Protein AF-A0A3R6GFG4-F1 (afdb_monomer_lite)

Structure (mmCIF, N/CA/C/O backbone):
data_AF-A0A3R6GFG4-F1
#
_entry.id   AF-A0A3R6GFG4-F1
#
loop_
_atom_site.group_PDB
_atom_site.id
_atom_site.type_symbol
_atom_site.label_atom_id
_atom_site.label_alt_id
_atom_site.label_comp_id
_atom_site.label_asym_id
_atom_site.label_entity_id
_atom_site.label_seq_id
_atom_site.pdbx_PDB_ins_code
_atom_site.Cartn_x
_atom_site.Cartn_y
_atom_site.Cartn_z
_atom_site.occupancy
_atom_site.B_iso_or_equiv
_atom_site.auth_seq_id
_atom_site.auth_comp_id
_atom_site.auth_asym_id
_atom_site.auth_atom_id
_atom_site.pdbx_PDB_model_num
ATOM 1 N N . MET A 1 1 ? 49.176 34.979 -39.012 1.00 47.59 1 MET A N 1
ATOM 2 C CA . MET A 1 1 ? 48.651 33.763 -39.677 1.00 47.59 1 MET A CA 1
ATOM 3 C C . MET A 1 1 ? 48.659 32.545 -38.758 1.00 47.59 1 MET A C 1
ATOM 5 O O . MET A 1 1 ? 47.576 32.071 -38.468 1.00 47.59 1 MET A O 1
ATOM 9 N N . ILE A 1 2 ? 49.800 32.087 -38.209 1.00 52.03 2 ILE A N 1
ATOM 10 C CA . ILE A 1 2 ? 49.860 30.879 -37.338 1.00 52.03 2 ILE A CA 1
ATOM 11 C C . ILE A 1 2 ? 48.882 30.935 -36.147 1.00 52.03 2 ILE A C 1
ATOM 13 O O . ILE A 1 2 ? 48.271 29.928 -35.806 1.00 52.03 2 ILE A O 1
ATOM 17 N N . THR A 1 3 ? 48.675 32.115 -35.562 1.00 61.09 3 THR A N 1
ATOM 18 C CA . THR A 1 3 ? 47.748 32.335 -34.444 1.00 61.09 3 THR A CA 1
ATOM 19 C C . THR A 1 3 ? 46.273 32.194 -34.820 1.00 61.09 3 THR A C 1
ATOM 21 O O . THR A 1 3 ? 45.523 31.622 -34.044 1.00 61.09 3 THR A O 1
ATOM 24 N N . SER A 1 4 ? 45.839 32.644 -36.002 1.00 65.62 4 SER A N 1
ATOM 25 C CA . SER A 1 4 ? 44.417 32.587 -36.393 1.00 65.62 4 SER A CA 1
ATOM 26 C C . SER A 1 4 ? 43.981 31.156 -36.708 1.00 65.62 4 SER A C 1
ATOM 28 O O . SER A 1 4 ? 43.013 30.650 -36.146 1.00 65.62 4 SER A O 1
ATOM 30 N N . THR A 1 5 ? 44.764 30.450 -37.529 1.00 69.38 5 THR A N 1
ATOM 31 C CA . THR A 1 5 ? 44.474 29.064 -37.915 1.00 69.38 5 THR A CA 1
ATOM 32 C C . THR A 1 5 ? 44.457 28.120 -36.708 1.00 69.38 5 THR A C 1
ATOM 34 O O . THR A 1 5 ? 43.617 27.227 -36.622 1.00 69.38 5 THR A O 1
ATOM 37 N N . PHE A 1 6 ? 45.382 28.326 -35.763 1.00 72.75 6 PHE A N 1
ATOM 38 C CA . PHE A 1 6 ? 45.448 27.553 -34.525 1.00 72.75 6 PHE A CA 1
ATOM 39 C C . PHE A 1 6 ? 44.244 27.828 -33.617 1.00 72.75 6 PHE A C 1
ATOM 41 O O . PHE A 1 6 ? 43.652 26.889 -33.095 1.00 72.75 6 PHE A O 1
ATOM 48 N N . MET A 1 7 ? 43.835 29.094 -33.484 1.00 76.81 7 MET A N 1
ATOM 49 C CA . MET A 1 7 ? 42.669 29.479 -32.683 1.00 76.81 7 MET A CA 1
ATOM 50 C C . MET A 1 7 ? 41.358 28.916 -33.247 1.00 76.81 7 MET A C 1
ATOM 52 O O . MET A 1 7 ? 40.531 28.451 -32.470 1.00 76.81 7 MET A O 1
ATOM 56 N N . ILE A 1 8 ? 41.189 28.894 -34.576 1.00 78.19 8 ILE A N 1
ATOM 57 C CA . ILE A 1 8 ? 40.013 28.300 -35.243 1.00 78.19 8 ILE A CA 1
ATOM 58 C C . ILE A 1 8 ? 39.983 26.778 -35.046 1.00 78.19 8 ILE A C 1
ATOM 60 O O . ILE A 1 8 ? 38.935 26.198 -34.760 1.00 78.19 8 ILE A O 1
ATOM 64 N N . GLY A 1 9 ? 41.136 26.113 -35.163 1.00 78.62 9 GLY A N 1
ATOM 65 C CA . GLY A 1 9 ? 41.210 24.673 -34.926 1.00 78.62 9 GLY A CA 1
ATOM 66 C C . GLY A 1 9 ? 40.939 24.298 -33.468 1.00 78.62 9 GLY A C 1
ATOM 67 O O . GLY A 1 9 ? 40.193 23.360 -33.189 1.00 78.62 9 GLY A O 1
ATOM 68 N N . PHE A 1 10 ? 41.491 25.074 -32.534 1.00 80.62 10 PHE A N 1
ATOM 69 C CA . PHE A 1 10 ? 41.280 24.883 -31.104 1.00 80.62 10 PHE A CA 1
ATOM 70 C C . PHE A 1 10 ? 39.824 25.137 -30.696 1.00 80.62 10 PHE A C 1
ATOM 72 O O . PHE A 1 10 ? 39.245 24.317 -29.987 1.00 80.62 10 PHE A O 1
ATOM 79 N N . SER A 1 11 ? 39.198 26.217 -31.177 1.00 81.31 11 SER A N 1
ATOM 80 C CA . SER A 1 11 ? 37.790 26.503 -30.875 1.00 81.31 11 SER A CA 1
ATOM 81 C C . SER A 1 11 ? 36.865 25.396 -31.387 1.00 81.31 11 SER A C 1
ATOM 83 O O . SER A 1 11 ? 35.964 24.971 -30.669 1.00 81.31 11 SER A O 1
ATOM 85 N N . THR A 1 12 ? 37.145 24.855 -32.574 1.00 81.88 12 THR A N 1
ATOM 86 C CA . THR A 1 12 ? 36.391 23.733 -33.153 1.00 81.88 12 THR A CA 1
ATOM 87 C C . THR A 1 12 ? 36.483 22.475 -32.276 1.00 81.88 12 THR A C 1
ATOM 89 O O . THR A 1 12 ? 35.466 21.844 -31.991 1.00 81.88 12 THR A O 1
ATOM 92 N N . LEU A 1 13 ? 37.673 22.141 -31.761 1.00 83.44 13 LEU A N 1
ATOM 93 C CA . LEU A 1 13 ? 37.864 21.012 -30.835 1.00 83.44 13 LEU A CA 1
ATOM 94 C C . LEU A 1 13 ? 37.161 21.215 -29.484 1.00 83.44 13 LEU A C 1
ATOM 96 O O . LEU A 1 13 ? 36.594 20.267 -28.931 1.00 83.44 13 LEU A O 1
ATOM 100 N N . VAL A 1 14 ? 37.166 22.443 -28.956 1.00 85.50 14 VAL A N 1
ATOM 101 C CA . VAL A 1 14 ? 36.453 22.781 -27.714 1.00 85.50 14 VAL A CA 1
ATOM 102 C C . VAL A 1 14 ? 34.949 22.564 -27.880 1.00 85.50 14 VAL A C 1
ATOM 104 O O . VAL A 1 14 ? 34.331 21.973 -26.998 1.00 85.50 14 VAL A O 1
ATOM 107 N N . MET A 1 15 ? 34.370 22.950 -29.020 1.00 83.44 15 MET A N 1
ATOM 108 C CA . MET A 1 15 ? 32.940 22.757 -29.300 1.00 83.44 15 MET A CA 1
ATOM 109 C C . MET A 1 15 ? 32.539 21.276 -29.296 1.00 83.44 15 MET A C 1
ATOM 111 O O . MET A 1 15 ? 31.570 20.910 -28.632 1.00 83.44 15 MET A O 1
ATOM 115 N N . TYR A 1 16 ? 33.324 20.407 -29.943 1.00 83.31 16 TYR A N 1
ATOM 116 C CA . TYR A 1 16 ? 33.088 18.960 -29.890 1.00 83.31 16 TYR A CA 1
ATOM 117 C C . TYR A 1 16 ? 33.201 18.400 -28.466 1.00 83.31 16 TYR A C 1
ATOM 119 O O . TYR A 1 16 ? 32.399 17.566 -28.045 1.00 83.31 16 TYR A O 1
ATOM 127 N N . THR A 1 17 ? 34.181 18.882 -27.699 1.00 84.25 17 THR A N 1
ATOM 128 C CA . THR A 1 17 ? 34.385 18.451 -26.309 1.00 84.25 17 THR A CA 1
ATOM 129 C C . THR A 1 17 ? 33.210 18.864 -25.421 1.00 84.25 17 THR A C 1
ATOM 131 O O . THR A 1 17 ? 32.755 18.072 -24.596 1.00 84.25 17 THR A O 1
ATOM 134 N N . LEU A 1 18 ? 32.679 20.075 -25.612 1.00 85.06 18 LEU A N 1
ATOM 135 C CA . LEU A 1 18 ? 31.496 20.564 -24.904 1.00 85.06 18 LEU A CA 1
ATOM 136 C C . LEU A 1 18 ? 30.240 19.762 -25.266 1.00 85.06 18 LEU A C 1
ATOM 138 O O . LEU A 1 18 ? 29.498 19.387 -24.360 1.00 85.06 18 LEU A O 1
ATOM 142 N N . ALA A 1 19 ? 30.031 19.437 -26.546 1.00 83.12 19 ALA A N 1
ATOM 143 C CA . ALA A 1 19 ? 28.908 18.607 -26.993 1.00 83.12 19 ALA A CA 1
ATOM 144 C C . ALA A 1 19 ? 28.921 17.217 -26.335 1.00 83.12 19 ALA A C 1
ATOM 146 O O . ALA A 1 19 ? 27.918 16.762 -25.774 1.00 83.12 19 ALA A O 1
ATOM 147 N N . ILE A 1 20 ? 30.092 16.568 -26.324 1.00 85.25 20 ILE A N 1
ATOM 148 C CA . ILE A 1 20 ? 30.295 15.275 -25.658 1.00 85.25 20 ILE A CA 1
ATOM 149 C C . ILE A 1 20 ? 30.072 15.409 -24.148 1.00 85.25 20 ILE A C 1
ATOM 151 O O . ILE A 1 20 ? 29.369 14.588 -23.555 1.00 85.25 20 ILE A O 1
ATOM 155 N N . GLY A 1 21 ? 30.634 16.449 -23.524 1.00 83.75 21 GLY A N 1
ATOM 156 C CA . GLY A 1 21 ? 30.471 16.727 -22.098 1.00 83.75 21 GLY A CA 1
ATOM 157 C C . GLY A 1 21 ? 29.004 16.890 -21.698 1.00 83.75 21 GLY A C 1
ATOM 158 O O . GLY A 1 21 ? 28.573 16.299 -20.708 1.00 83.75 21 GLY A O 1
ATOM 159 N N . PHE A 1 22 ? 28.219 17.607 -22.505 1.00 81.12 22 PHE A N 1
ATOM 160 C CA . PHE A 1 22 ? 26.786 17.787 -22.284 1.00 81.12 22 PHE A CA 1
ATOM 161 C C . PHE A 1 22 ? 26.025 16.462 -22.417 1.00 81.12 22 PHE A C 1
ATOM 163 O O . PHE A 1 22 ? 25.245 16.109 -21.535 1.00 81.12 22 PHE A O 1
ATOM 170 N N . CYS A 1 23 ? 26.324 15.658 -23.444 1.00 80.62 23 CYS A N 1
ATOM 171 C CA . CYS A 1 23 ? 25.732 14.325 -23.602 1.00 80.62 23 CYS A CA 1
ATOM 172 C C . CYS A 1 23 ? 26.047 13.395 -22.417 1.00 80.62 23 CYS A C 1
ATOM 174 O O . CYS A 1 23 ? 25.174 12.652 -21.970 1.00 80.62 23 CYS A O 1
ATOM 176 N N . ILE A 1 24 ? 27.274 13.431 -21.885 1.00 82.81 24 ILE A N 1
ATOM 177 C CA . ILE A 1 24 ? 27.671 12.641 -20.708 1.00 82.81 24 ILE A CA 1
ATOM 178 C C . ILE A 1 24 ? 26.959 13.138 -19.446 1.00 82.81 24 ILE A C 1
ATOM 180 O O . ILE A 1 24 ? 26.492 12.316 -18.660 1.00 82.81 24 ILE A O 1
ATOM 184 N N . ALA A 1 25 ? 26.866 14.456 -19.247 1.00 79.00 25 ALA A N 1
ATOM 185 C CA . ALA A 1 25 ? 26.158 15.042 -18.110 1.00 79.00 25 ALA A CA 1
ATOM 186 C C . ALA A 1 25 ? 24.680 14.628 -18.105 1.00 79.00 25 ALA A C 1
ATOM 188 O O . ALA A 1 25 ? 24.164 14.201 -17.077 1.00 79.00 25 ALA A O 1
ATOM 189 N N . VAL A 1 26 ? 24.042 14.651 -19.277 1.00 75.06 26 VAL A N 1
ATOM 190 C CA . VAL A 1 26 ? 22.676 14.160 -19.468 1.00 75.06 26 VAL A CA 1
ATOM 191 C C . VAL A 1 26 ? 22.577 12.661 -19.176 1.00 75.06 26 V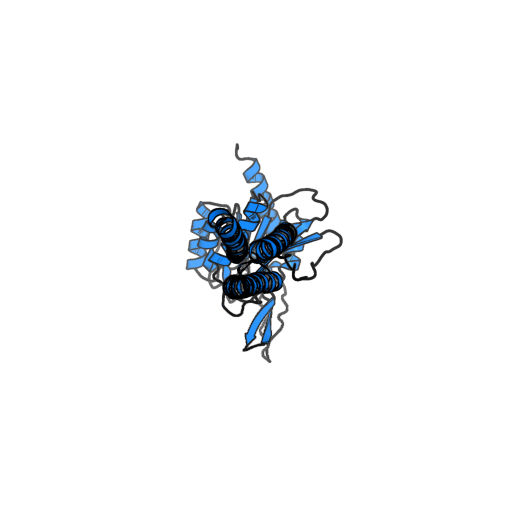AL A C 1
ATOM 193 O O . VAL A 1 26 ? 21.717 12.255 -18.403 1.00 75.06 26 VAL A O 1
ATOM 196 N N . LEU A 1 27 ? 23.482 11.840 -19.724 1.00 74.81 27 LEU A N 1
ATOM 197 C CA . LEU A 1 27 ? 23.518 10.385 -19.501 1.00 74.81 27 LEU A CA 1
ATOM 198 C C . LEU A 1 27 ? 23.726 9.971 -18.037 1.00 74.81 27 LEU A C 1
ATOM 200 O O . LEU A 1 27 ? 23.424 8.829 -17.696 1.00 74.81 27 LEU A O 1
ATOM 204 N N . ARG A 1 28 ? 24.268 10.859 -17.197 1.00 71.19 28 ARG A N 1
ATOM 205 C CA . ARG A 1 28 ? 24.408 10.647 -15.749 1.00 71.19 28 ARG A CA 1
ATOM 206 C C . ARG A 1 28 ? 23.144 10.987 -14.959 1.00 71.19 28 ARG A C 1
ATOM 208 O O . ARG A 1 28 ? 23.096 10.665 -13.779 1.00 71.19 28 ARG A O 1
ATOM 215 N N . GLY A 1 29 ? 22.154 11.632 -15.574 1.00 61.97 29 GLY A N 1
ATOM 216 C CA . GLY A 1 29 ? 20.853 11.847 -14.954 1.00 61.97 29 GLY A CA 1
ATOM 217 C C . GLY A 1 29 ? 20.092 10.530 -14.804 1.00 61.97 29 GLY A C 1
ATOM 218 O O . GLY A 1 29 ? 20.084 9.705 -15.717 1.00 61.97 29 GLY A O 1
ATOM 219 N N . GLU A 1 30 ? 19.426 10.346 -13.667 1.00 50.59 30 GLU A N 1
ATOM 220 C CA . GLU A 1 30 ? 18.752 9.092 -13.286 1.00 50.59 30 GLU A CA 1
ATOM 221 C C . GLU A 1 30 ? 17.499 8.776 -14.143 1.00 50.59 30 GLU A C 1
ATOM 223 O O . GLU A 1 30 ? 17.002 7.656 -14.139 1.00 50.59 30 GLU A O 1
ATOM 228 N N . TRP A 1 31 ? 17.043 9.713 -14.987 1.00 60.34 31 TRP A N 1
ATOM 229 C CA . TRP A 1 31 ? 15.677 9.726 -15.540 1.00 60.34 31 TRP A CA 1
ATOM 230 C C . TRP A 1 31 ? 15.567 9.621 -17.079 1.00 60.34 31 TRP A C 1
ATOM 232 O O . TRP A 1 31 ? 14.644 10.176 -17.679 1.00 60.34 31 TRP A O 1
ATOM 242 N N . LEU A 1 32 ? 16.486 8.920 -17.760 1.00 62.44 32 LEU A N 1
ATOM 243 C CA . LEU A 1 32 ? 16.492 8.802 -19.233 1.00 62.44 32 LEU A CA 1
ATOM 244 C C . LEU A 1 32 ? 15.848 7.513 -19.770 1.00 62.44 32 LEU A C 1
ATOM 246 O O . LEU A 1 32 ? 16.187 6.399 -19.372 1.00 62.44 32 LEU A O 1
ATOM 250 N N . THR A 1 33 ? 15.003 7.632 -20.801 1.00 67.81 33 THR A N 1
ATOM 251 C CA . THR A 1 33 ? 14.449 6.452 -21.494 1.00 67.81 33 THR A CA 1
ATOM 252 C C . THR A 1 33 ? 15.528 5.656 -22.243 1.00 67.81 33 THR A C 1
ATOM 254 O O . THR A 1 33 ? 16.526 6.203 -22.717 1.00 67.81 33 THR A O 1
ATOM 257 N N . LYS A 1 34 ? 15.294 4.352 -22.473 1.00 71.69 34 LYS A N 1
ATOM 258 C CA . LYS A 1 34 ? 16.185 3.503 -23.298 1.00 71.69 34 LYS A CA 1
ATOM 259 C C . LYS A 1 34 ? 16.420 4.069 -24.708 1.00 71.69 34 LYS A C 1
ATOM 261 O O . LYS A 1 34 ? 17.489 3.845 -25.275 1.00 71.69 34 LYS A O 1
ATOM 266 N N . GLY A 1 35 ? 15.436 4.774 -25.274 1.00 73.56 35 GLY A N 1
ATOM 267 C CA . GLY A 1 35 ? 15.554 5.456 -26.566 1.00 73.56 35 GLY A CA 1
ATOM 268 C C . GLY A 1 35 ? 16.506 6.649 -26.493 1.00 73.56 35 GLY A C 1
ATOM 269 O O . GLY A 1 35 ? 17.447 6.722 -27.280 1.00 73.56 35 GLY A O 1
ATOM 270 N N . CYS A 1 36 ? 16.332 7.507 -25.485 1.00 73.38 36 CYS A N 1
ATOM 271 C CA . CYS A 1 36 ? 17.215 8.642 -25.218 1.00 73.38 36 CYS A CA 1
ATOM 272 C C . CYS A 1 36 ? 18.655 8.186 -24.948 1.00 73.38 36 CYS A C 1
ATOM 274 O O . CYS A 1 36 ? 19.582 8.707 -25.555 1.00 73.38 36 CYS A O 1
ATOM 276 N N . ILE A 1 37 ? 18.863 7.148 -24.131 1.00 78.50 37 ILE A N 1
ATOM 277 C CA . ILE A 1 37 ? 20.207 6.607 -23.858 1.00 78.50 37 ILE A CA 1
ATOM 278 C C . ILE A 1 37 ? 20.906 6.171 -25.155 1.00 78.50 37 ILE A C 1
ATOM 280 O O . ILE A 1 37 ? 22.087 6.459 -25.352 1.00 78.50 37 ILE A O 1
ATOM 284 N N . ARG A 1 38 ? 20.189 5.488 -26.061 1.00 80.50 38 ARG A N 1
ATOM 285 C CA . ARG A 1 38 ? 20.735 5.098 -27.374 1.00 80.50 38 ARG A CA 1
ATOM 286 C C . ARG A 1 38 ? 21.040 6.316 -28.244 1.00 80.50 38 ARG A C 1
ATOM 288 O O . ARG A 1 38 ? 22.083 6.333 -28.889 1.00 80.50 38 ARG A O 1
ATOM 295 N N . PHE A 1 39 ? 20.167 7.319 -28.227 1.00 82.31 39 PHE A N 1
ATOM 296 C CA . PHE A 1 39 ? 20.343 8.568 -28.962 1.00 82.31 39 PHE A CA 1
ATOM 297 C C . PHE A 1 39 ? 21.590 9.340 -28.498 1.00 82.31 39 PHE A C 1
ATOM 299 O O . PHE A 1 39 ? 22.468 9.604 -29.315 1.00 82.31 39 PHE A O 1
ATOM 306 N N . TYR A 1 40 ? 21.745 9.596 -27.194 1.00 81.81 40 TYR A N 1
ATOM 307 C CA . TYR A 1 40 ? 22.911 10.306 -26.646 1.00 81.81 40 TYR A CA 1
ATOM 308 C C . TYR A 1 40 ? 24.223 9.540 -26.844 1.00 81.81 40 TYR A C 1
ATOM 310 O O . TYR A 1 40 ? 25.247 10.141 -27.162 1.00 81.81 40 TYR A O 1
ATOM 318 N N . ARG A 1 41 ? 24.214 8.204 -26.727 1.00 84.38 41 ARG A N 1
ATOM 319 C CA . ARG A 1 41 ? 25.391 7.384 -27.076 1.00 84.38 41 ARG A CA 1
ATOM 320 C C . ARG A 1 41 ? 25.740 7.486 -28.563 1.00 84.38 41 ARG A C 1
ATOM 322 O O . ARG A 1 41 ? 26.920 7.516 -28.902 1.00 84.38 41 ARG A O 1
ATOM 329 N N . GLY A 1 42 ? 24.729 7.561 -29.429 1.00 84.56 42 GLY A N 1
ATOM 330 C CA . GLY A 1 42 ? 24.900 7.816 -30.858 1.00 84.56 42 GLY A CA 1
ATOM 331 C C . GLY A 1 42 ? 25.534 9.180 -31.131 1.00 84.56 42 GLY A C 1
ATOM 332 O O . GLY A 1 42 ? 26.521 9.244 -31.858 1.00 84.56 42 GLY A O 1
ATOM 333 N N . LEU A 1 43 ? 25.039 10.246 -30.492 1.00 83.88 43 LEU A N 1
ATOM 334 C CA . LEU A 1 43 ? 25.607 11.596 -30.614 1.00 83.88 43 LEU A CA 1
ATOM 335 C C . LEU A 1 43 ? 27.070 11.658 -30.160 1.00 83.88 43 LEU A C 1
ATOM 337 O O . LEU A 1 43 ? 27.900 12.244 -30.852 1.00 83.88 43 LEU A O 1
ATOM 341 N N . ILE A 1 44 ? 27.417 11.002 -29.047 1.00 86.19 44 ILE A N 1
ATOM 342 C CA . ILE A 1 44 ? 28.814 10.906 -28.593 1.00 86.19 44 ILE A CA 1
ATOM 343 C C . ILE A 1 44 ? 29.682 10.230 -29.663 1.00 86.19 44 ILE A C 1
ATOM 345 O O . ILE A 1 44 ? 30.757 10.731 -29.986 1.00 86.19 44 ILE A O 1
ATOM 349 N N . ALA A 1 45 ? 29.220 9.119 -30.244 1.00 88.12 45 ALA A N 1
ATOM 350 C CA . ALA A 1 45 ? 29.966 8.410 -31.282 1.00 88.12 45 ALA A CA 1
ATOM 351 C C . ALA A 1 45 ? 30.155 9.260 -32.551 1.00 88.12 45 ALA A C 1
ATOM 353 O O . ALA A 1 45 ? 31.254 9.296 -33.101 1.00 88.12 45 ALA A O 1
ATOM 354 N N . VAL A 1 46 ? 29.117 9.979 -32.990 1.00 85.94 46 VAL A N 1
ATOM 355 C CA . VAL A 1 46 ? 29.187 10.879 -34.153 1.00 85.94 46 VAL A CA 1
ATOM 356 C C . VAL A 1 46 ? 30.187 12.010 -33.912 1.00 85.94 46 VAL A C 1
ATOM 358 O O . VAL A 1 46 ? 31.040 12.249 -34.765 1.00 85.94 46 VAL A O 1
ATOM 361 N N . ASN A 1 47 ? 30.150 12.647 -32.738 1.00 85.94 47 ASN A N 1
ATOM 362 C CA . ASN A 1 47 ? 31.094 13.708 -32.383 1.00 85.94 47 ASN A CA 1
ATOM 363 C C . ASN A 1 47 ? 32.545 13.196 -32.303 1.00 85.94 47 ASN A C 1
ATOM 365 O O . ASN A 1 47 ? 33.459 13.870 -32.770 1.00 85.94 47 ASN A O 1
ATOM 369 N N . LEU A 1 48 ? 32.776 11.977 -31.800 1.00 86.94 48 LEU A N 1
ATOM 370 C CA . LEU A 1 48 ? 34.109 11.355 -31.804 1.00 86.94 48 LEU A CA 1
ATOM 371 C C . LEU A 1 48 ? 34.627 11.069 -33.222 1.00 86.94 48 LEU A C 1
ATOM 373 O O . LEU A 1 48 ? 35.800 11.314 -33.509 1.00 86.94 48 LEU A O 1
ATOM 377 N N . ILE A 1 49 ? 33.762 10.585 -34.120 1.00 87.25 49 ILE A N 1
ATOM 378 C CA . ILE A 1 49 ? 34.112 10.371 -35.533 1.00 87.25 49 ILE A CA 1
ATOM 379 C C . ILE A 1 49 ? 34.425 11.713 -36.208 1.00 87.25 49 ILE A C 1
ATOM 381 O O . ILE A 1 49 ? 35.414 11.817 -36.933 1.00 87.25 49 ILE A O 1
ATOM 385 N N . ALA A 1 50 ? 33.634 12.754 -35.935 1.00 83.94 50 ALA A N 1
ATOM 386 C CA . ALA A 1 50 ? 33.859 14.093 -36.472 1.00 83.94 50 ALA A CA 1
ATOM 387 C C . ALA A 1 50 ? 35.203 14.685 -36.012 1.00 83.94 50 ALA A C 1
ATOM 389 O O . ALA A 1 50 ? 35.932 15.230 -36.840 1.00 83.94 50 ALA A O 1
ATOM 390 N N . ILE A 1 51 ? 35.586 14.499 -34.739 1.00 86.06 51 ILE A N 1
ATOM 391 C CA . ILE A 1 51 ? 36.922 14.867 -34.236 1.00 86.06 51 ILE A CA 1
ATOM 392 C C . ILE A 1 51 ? 38.017 14.133 -35.021 1.00 86.06 51 ILE A C 1
ATOM 394 O O . ILE A 1 51 ? 38.984 14.762 -35.448 1.00 86.06 51 ILE A O 1
ATOM 398 N N . ALA A 1 52 ? 37.883 12.819 -35.230 1.00 85.56 52 ALA A N 1
ATOM 399 C CA . ALA A 1 52 ? 38.891 12.034 -35.944 1.00 85.56 52 ALA A CA 1
ATOM 400 C C . ALA A 1 52 ? 39.078 12.522 -37.393 1.00 85.56 52 ALA A C 1
ATOM 402 O O . ALA A 1 52 ? 40.208 12.774 -37.815 1.00 85.56 52 ALA A O 1
ATOM 403 N N . VAL A 1 53 ? 37.973 12.742 -38.115 1.00 83.88 53 VAL A N 1
ATOM 404 C CA . VAL A 1 53 ? 37.984 13.287 -39.485 1.00 83.88 53 VAL A CA 1
ATOM 405 C C . VAL A 1 53 ? 38.573 14.699 -39.510 1.00 83.88 53 VAL A C 1
ATOM 407 O O . VAL A 1 53 ? 39.369 15.025 -40.390 1.00 83.88 53 VAL A O 1
ATOM 410 N N . PHE A 1 54 ? 38.221 15.541 -38.536 1.00 83.25 54 PHE A N 1
ATOM 411 C CA . PHE A 1 54 ? 38.749 16.897 -38.424 1.00 83.25 54 PHE A CA 1
ATOM 412 C C . PHE A 1 54 ? 40.269 16.903 -38.218 1.00 83.25 54 PHE A C 1
ATOM 414 O O . PHE A 1 54 ? 40.981 17.638 -38.904 1.00 83.25 54 PHE A O 1
ATOM 421 N N . ILE A 1 55 ? 40.780 16.051 -37.323 1.00 82.56 55 ILE A N 1
ATOM 422 C CA . ILE A 1 55 ? 42.218 15.911 -37.070 1.00 82.56 55 ILE A CA 1
ATOM 423 C C . ILE A 1 55 ? 42.932 15.415 -38.333 1.00 82.56 55 ILE A C 1
ATOM 425 O O . ILE A 1 55 ? 43.926 16.013 -38.739 1.00 82.56 55 ILE A O 1
ATOM 429 N N . GLU A 1 56 ? 42.410 14.386 -39.003 1.00 81.94 56 GLU A N 1
ATOM 430 C CA . GLU A 1 56 ? 42.982 13.871 -40.254 1.00 81.94 56 GLU A CA 1
ATOM 431 C C . GLU A 1 56 ? 43.065 14.961 -41.337 1.00 81.94 56 GLU A C 1
ATOM 433 O O . GLU A 1 56 ? 44.100 15.134 -41.993 1.00 81.94 56 GLU A O 1
ATOM 438 N N . LYS A 1 57 ? 42.005 15.763 -41.495 1.00 76.06 57 LYS A N 1
ATOM 439 C CA . LYS A 1 57 ? 41.974 16.881 -42.450 1.00 76.06 57 LYS A CA 1
ATOM 440 C C . LYS A 1 57 ? 42.910 18.022 -42.062 1.00 76.06 57 LYS A C 1
ATOM 442 O O . LYS A 1 57 ? 43.533 18.610 -42.943 1.00 76.06 57 LYS A O 1
ATOM 447 N N . CYS A 1 58 ? 43.120 18.279 -40.772 1.00 74.31 58 CYS A N 1
ATOM 448 C CA . CYS A 1 58 ? 44.126 19.245 -40.320 1.00 74.31 58 CYS A CA 1
ATOM 449 C C . CYS A 1 58 ? 45.555 18.888 -40.776 1.00 74.31 58 CYS A C 1
ATOM 451 O O . CYS A 1 58 ? 46.366 19.799 -40.973 1.00 74.31 58 CYS A O 1
ATOM 453 N N . PHE A 1 59 ? 45.864 17.597 -40.954 1.00 73.69 59 PHE A N 1
ATOM 454 C CA . PHE A 1 59 ? 47.195 17.116 -41.350 1.00 73.69 59 PHE A CA 1
ATOM 455 C C . PHE A 1 59 ? 47.369 16.859 -42.854 1.00 73.69 59 PHE A C 1
ATOM 457 O O . PHE A 1 59 ? 48.505 16.814 -43.322 1.00 73.69 59 PHE A O 1
ATOM 464 N N . THR A 1 60 ? 46.283 16.697 -43.614 1.00 71.00 60 THR A N 1
ATOM 465 C CA . THR A 1 60 ? 46.332 16.281 -45.032 1.00 71.00 60 THR A CA 1
ATOM 466 C C . THR A 1 60 ? 46.110 17.414 -46.036 1.00 71.00 60 THR A C 1
ATOM 468 O O . THR A 1 60 ? 46.406 17.250 -47.216 1.00 71.00 60 THR A O 1
ATOM 471 N N . VAL A 1 61 ? 45.603 18.566 -45.595 1.00 70.62 61 VAL A N 1
ATOM 472 C CA . VAL A 1 61 ? 45.239 19.687 -46.476 1.00 70.62 61 VAL A CA 1
ATOM 473 C C . VAL A 1 61 ? 46.451 20.559 -46.810 1.00 70.62 61 VAL A C 1
ATOM 475 O O . VAL A 1 61 ? 47.232 20.934 -45.931 1.00 70.62 61 VAL A O 1
ATOM 478 N N . GLU A 1 62 ? 46.588 20.923 -48.090 1.00 64.50 62 GLU A N 1
ATOM 479 C CA . GLU A 1 62 ? 47.633 21.830 -48.567 1.00 64.50 62 GLU A CA 1
ATOM 480 C C . GLU A 1 62 ? 47.593 23.188 -47.847 1.00 64.50 62 GLU A C 1
ATOM 482 O O . GLU A 1 62 ? 46.546 23.782 -47.587 1.00 64.50 62 GLU A O 1
ATOM 487 N N . LYS A 1 63 ? 48.782 23.712 -47.537 1.00 61.00 63 LYS A N 1
ATOM 488 C CA . LYS A 1 63 ? 48.987 24.881 -46.665 1.00 61.00 63 LYS A CA 1
ATOM 489 C C . LYS A 1 63 ? 48.285 26.161 -47.155 1.00 61.00 63 LYS A C 1
ATOM 491 O O . LYS A 1 63 ? 48.044 27.054 -46.347 1.00 61.00 63 LYS A O 1
ATOM 496 N N . THR A 1 64 ? 47.973 26.244 -48.447 1.00 58.66 64 THR A N 1
ATOM 497 C CA . THR A 1 64 ? 47.373 27.390 -49.148 1.00 58.66 64 THR A CA 1
ATOM 498 C C . THR A 1 64 ? 45.846 27.473 -49.041 1.00 58.66 64 THR A C 1
ATOM 500 O O . THR A 1 64 ? 45.323 28.574 -49.149 1.00 58.66 64 THR A O 1
ATOM 503 N N . SER A 1 65 ? 45.132 26.371 -48.768 1.00 65.69 65 SER A N 1
ATOM 504 C CA . SER A 1 65 ? 43.657 26.345 -48.616 1.00 65.69 65 SER A CA 1
ATOM 505 C C . SER A 1 65 ? 43.185 26.018 -47.189 1.00 65.69 65 SER A C 1
ATOM 507 O O . SER A 1 65 ? 41.988 25.932 -46.909 1.00 65.69 65 SER A O 1
ATOM 509 N N . ARG A 1 66 ? 44.130 25.858 -46.253 1.00 69.31 66 ARG A N 1
ATOM 510 C CA . ARG A 1 66 ? 43.872 25.364 -44.893 1.00 69.31 66 ARG A CA 1
ATOM 511 C C . ARG A 1 66 ? 42.961 26.269 -44.060 1.00 69.31 66 ARG A C 1
ATOM 513 O O . ARG A 1 66 ? 42.154 25.759 -43.295 1.00 69.31 66 ARG A O 1
ATOM 520 N N . GLU A 1 67 ? 43.090 27.591 -44.172 1.00 71.69 67 GLU A N 1
ATOM 521 C CA . GLU A 1 67 ? 42.262 28.527 -43.391 1.00 71.69 67 GLU A CA 1
ATOM 522 C C . GLU A 1 67 ? 40.799 28.522 -43.846 1.00 71.69 67 GLU A C 1
ATOM 524 O O . GLU A 1 67 ? 39.907 28.456 -43.005 1.00 71.69 67 GLU A O 1
ATOM 529 N N . GLU A 1 68 ? 40.553 28.512 -45.157 1.00 75.31 68 GLU A N 1
ATOM 530 C CA . GLU A 1 68 ? 39.204 28.472 -45.732 1.00 75.31 68 GLU A CA 1
ATOM 531 C C . GLU A 1 68 ? 38.492 27.155 -45.399 1.00 75.31 68 GLU A C 1
ATOM 533 O O . GLU A 1 68 ? 37.344 27.157 -44.957 1.00 75.31 68 GLU A O 1
ATOM 538 N N . GLN A 1 69 ? 39.198 26.024 -45.493 1.00 72.88 69 GLN A N 1
ATOM 539 C CA . GLN A 1 69 ? 38.635 24.736 -45.091 1.00 72.88 69 GLN A CA 1
ATOM 540 C C . GLN A 1 69 ? 38.361 24.660 -43.585 1.00 72.88 69 GLN A C 1
ATOM 542 O O . GLN A 1 69 ? 37.307 24.170 -43.184 1.00 72.88 69 GLN A O 1
ATOM 547 N N . LEU A 1 70 ? 39.260 25.174 -42.739 1.00 76.88 70 LEU A N 1
ATOM 548 C CA . LEU A 1 70 ? 39.035 25.223 -41.290 1.00 76.88 70 LEU A CA 1
ATOM 549 C C . LEU A 1 70 ? 37.847 26.110 -40.911 1.00 76.88 70 LEU A C 1
ATOM 551 O O . LEU A 1 70 ? 37.106 25.755 -39.999 1.00 76.88 70 LEU A O 1
ATOM 555 N N . LEU A 1 71 ? 37.633 27.218 -41.623 1.00 79.00 71 LEU A N 1
ATOM 556 C CA . LEU A 1 71 ? 36.445 28.060 -41.467 1.00 79.00 71 LEU A CA 1
ATOM 557 C C . LEU A 1 71 ? 35.166 27.297 -41.824 1.00 79.00 71 LEU A C 1
ATOM 559 O O . LEU A 1 71 ? 34.221 27.317 -41.042 1.00 79.00 71 LEU A O 1
ATOM 563 N N . ILE A 1 72 ? 35.157 26.563 -42.941 1.00 80.62 72 ILE A N 1
ATOM 564 C CA . ILE A 1 72 ? 34.018 25.722 -43.337 1.00 80.62 72 ILE A CA 1
ATOM 565 C C . ILE A 1 72 ? 33.725 24.667 -42.259 1.00 80.62 72 ILE A C 1
ATOM 567 O O . ILE A 1 72 ? 32.579 24.526 -41.829 1.00 80.62 72 ILE A O 1
ATOM 571 N N . PHE A 1 73 ? 34.751 23.965 -41.767 1.00 77.81 73 PHE A N 1
ATOM 572 C CA . PHE A 1 73 ? 34.592 22.987 -40.687 1.00 77.81 73 PHE A CA 1
ATOM 573 C C . PHE A 1 73 ? 34.082 23.627 -39.393 1.00 77.81 73 PHE A C 1
ATOM 575 O O . PHE A 1 73 ? 33.180 23.073 -38.762 1.00 77.81 73 PHE A O 1
ATOM 582 N N . ALA A 1 74 ? 34.602 24.795 -39.012 1.00 79.94 74 ALA A N 1
ATOM 583 C CA . ALA A 1 74 ? 34.151 25.523 -37.831 1.00 79.94 74 ALA A CA 1
ATOM 584 C C . ALA A 1 74 ? 32.680 25.954 -37.960 1.00 79.94 74 ALA A C 1
ATOM 586 O O . ALA A 1 74 ? 31.904 25.764 -37.024 1.00 79.94 74 ALA A O 1
ATOM 587 N N . SER A 1 75 ? 32.264 26.462 -39.126 1.00 79.69 75 SER A N 1
ATOM 588 C CA . SER A 1 75 ? 30.873 26.851 -39.394 1.00 79.69 75 SER A CA 1
ATOM 589 C C . SER A 1 75 ? 29.912 25.662 -39.349 1.00 79.69 75 SER A C 1
ATOM 591 O O . SER A 1 75 ? 28.850 25.762 -38.735 1.00 79.69 75 SER A O 1
ATOM 593 N N . ILE A 1 76 ? 30.289 24.524 -39.942 1.00 79.94 76 ILE A N 1
ATOM 594 C CA . ILE A 1 76 ? 29.487 23.292 -39.886 1.00 79.94 76 ILE A CA 1
ATOM 595 C C . ILE A 1 76 ? 29.383 22.796 -38.440 1.00 79.94 76 ILE A C 1
ATOM 597 O O . ILE A 1 76 ? 28.286 22.509 -37.970 1.00 79.94 76 ILE A O 1
ATOM 601 N N . THR A 1 77 ? 30.505 22.752 -37.717 1.00 79.25 77 THR A N 1
ATOM 602 C CA . THR A 1 77 ? 30.555 22.303 -36.315 1.00 79.25 77 THR A CA 1
ATOM 603 C C . THR A 1 77 ? 29.679 23.180 -35.422 1.00 79.25 77 THR A C 1
ATOM 605 O O . THR A 1 77 ? 28.940 22.672 -34.585 1.00 79.25 77 THR A O 1
ATOM 608 N N . PHE A 1 78 ? 29.707 24.498 -35.629 1.00 80.44 78 PHE A N 1
ATOM 609 C CA . PHE A 1 78 ? 28.873 25.439 -34.887 1.00 80.44 78 PHE A CA 1
ATOM 610 C C . PHE A 1 78 ? 27.375 25.220 -35.145 1.00 80.44 78 PHE A C 1
ATOM 612 O O . PHE A 1 78 ? 26.577 25.222 -34.209 1.00 80.44 78 PHE A O 1
ATOM 619 N N . LEU A 1 79 ? 26.988 24.974 -36.400 1.00 81.44 79 LEU A N 1
ATOM 620 C CA . LEU A 1 79 ? 25.596 24.711 -36.764 1.00 81.44 79 LEU A CA 1
ATOM 621 C C . LEU A 1 79 ? 25.101 23.373 -36.194 1.00 81.44 79 LEU A C 1
ATOM 623 O O . LEU A 1 79 ? 24.003 23.315 -35.641 1.00 81.44 79 LEU A O 1
ATOM 627 N N . VAL A 1 80 ? 25.930 22.326 -36.258 1.00 80.69 80 VAL A N 1
ATOM 628 C CA . VAL A 1 80 ? 25.645 21.027 -35.625 1.00 80.69 80 VAL A CA 1
ATOM 629 C C . VAL A 1 80 ? 25.491 21.190 -34.115 1.00 80.69 80 VAL A C 1
ATOM 631 O O . VAL A 1 80 ? 24.509 20.709 -33.560 1.00 80.69 80 VAL A O 1
ATOM 634 N N . PHE A 1 81 ? 26.379 21.941 -33.461 1.00 81.62 81 PHE A N 1
ATOM 635 C CA . PHE A 1 81 ? 26.306 22.190 -32.022 1.00 81.62 81 PHE A CA 1
ATOM 636 C C . PHE A 1 81 ? 25.014 22.904 -31.600 1.00 81.62 81 PHE A C 1
ATOM 638 O O . PHE A 1 81 ? 24.424 22.556 -30.577 1.00 81.62 81 PHE A O 1
ATOM 645 N N . ILE A 1 82 ? 24.542 23.885 -32.380 1.00 83.19 82 ILE A N 1
ATOM 646 C CA . ILE A 1 82 ? 23.255 24.549 -32.114 1.00 83.19 82 ILE A CA 1
ATOM 647 C C . ILE A 1 82 ? 22.106 23.547 -32.237 1.00 83.19 82 ILE A C 1
ATOM 649 O O . ILE A 1 82 ? 21.252 23.496 -31.354 1.00 83.19 82 ILE A O 1
ATOM 653 N N . ILE A 1 83 ? 22.090 22.739 -33.302 1.00 81.94 83 ILE A N 1
ATOM 654 C CA . ILE A 1 83 ? 21.050 21.724 -33.510 1.00 81.94 83 ILE A CA 1
ATOM 655 C C . ILE A 1 83 ? 21.058 20.708 -32.368 1.00 81.94 83 ILE A C 1
ATOM 657 O O . ILE A 1 83 ? 20.000 20.411 -31.822 1.00 81.94 83 ILE A O 1
ATOM 661 N N . GLU A 1 84 ? 22.230 20.214 -31.969 1.00 79.12 84 GLU A N 1
ATOM 662 C CA . GLU A 1 84 ? 22.371 19.313 -30.828 1.00 79.12 84 GLU A CA 1
ATOM 663 C C . GLU A 1 84 ? 21.869 19.980 -29.550 1.00 79.12 84 GLU A C 1
ATOM 665 O O . GLU A 1 84 ? 21.010 19.424 -28.881 1.00 79.12 84 GLU A O 1
ATOM 670 N N . THR A 1 85 ? 22.295 21.206 -29.246 1.00 78.38 85 THR A N 1
ATOM 671 C CA . THR A 1 85 ? 21.837 21.929 -28.049 1.00 78.38 85 THR A CA 1
ATOM 672 C C . THR A 1 85 ? 20.312 22.071 -28.026 1.00 78.38 85 THR A C 1
ATOM 674 O O . THR A 1 85 ? 19.683 21.781 -27.009 1.00 78.38 85 THR A O 1
ATOM 677 N N . VAL A 1 86 ? 19.694 22.443 -29.153 1.00 80.31 86 VAL A N 1
ATOM 678 C CA . VAL A 1 86 ? 18.230 22.534 -29.281 1.00 80.31 86 VAL A CA 1
ATOM 679 C C . VAL A 1 86 ? 17.577 21.166 -29.104 1.00 80.31 86 VAL A C 1
ATOM 681 O O . VAL A 1 86 ? 16.612 21.057 -28.357 1.00 80.31 86 VAL A O 1
ATOM 684 N N . LEU A 1 87 ? 18.102 20.110 -29.730 1.00 72.50 87 LEU A N 1
ATOM 685 C CA . LEU A 1 87 ? 17.571 18.754 -29.577 1.00 72.50 87 LEU A CA 1
ATOM 686 C C . LEU A 1 87 ? 17.649 18.274 -28.130 1.00 72.50 87 LEU A C 1
ATOM 688 O O . LEU A 1 87 ? 16.735 17.599 -27.679 1.00 72.50 87 LEU A O 1
ATOM 692 N N . ILE A 1 88 ? 18.694 18.634 -27.388 1.00 71.06 88 ILE A N 1
ATOM 693 C CA . ILE A 1 88 ? 18.842 18.224 -25.990 1.00 71.06 88 ILE A CA 1
ATOM 694 C C . ILE A 1 88 ? 17.910 19.020 -25.068 1.00 71.06 88 ILE A C 1
ATOM 696 O O . ILE A 1 88 ? 17.380 18.450 -24.120 1.00 71.06 88 ILE A O 1
ATOM 700 N N . VAL A 1 89 ? 17.673 20.304 -25.357 1.00 69.81 89 VAL A N 1
ATOM 701 C CA . VAL A 1 89 ? 16.739 21.153 -24.595 1.00 69.81 89 VAL A CA 1
ATOM 702 C C . VAL A 1 89 ? 15.272 20.820 -24.905 1.00 69.81 89 VAL A C 1
ATOM 704 O O . VAL A 1 89 ? 14.430 20.882 -24.012 1.00 69.81 89 VAL A O 1
ATOM 707 N N . VAL A 1 90 ? 14.954 20.480 -26.158 1.00 64.88 90 VAL A N 1
ATOM 708 C CA . VAL A 1 90 ? 13.577 20.262 -26.640 1.00 64.88 90 VAL A CA 1
ATOM 709 C C . VAL A 1 90 ? 13.149 18.795 -26.551 1.00 64.88 90 VAL A C 1
ATOM 711 O O . VAL A 1 90 ? 11.958 18.528 -26.393 1.00 64.88 90 VAL A O 1
ATOM 714 N N . ALA A 1 91 ? 14.074 17.829 -26.627 1.00 59.03 91 ALA A N 1
ATOM 715 C CA . ALA A 1 91 ? 13.725 16.435 -26.379 1.00 59.03 91 ALA A CA 1
ATOM 716 C C . ALA A 1 91 ? 13.304 16.295 -24.907 1.00 59.03 91 ALA A C 1
ATOM 718 O O . ALA A 1 91 ? 14.093 16.636 -24.024 1.00 59.03 91 ALA A O 1
ATOM 719 N N . PRO A 1 92 ? 12.085 15.808 -24.616 1.00 51.78 92 PRO A N 1
ATOM 720 C CA . PRO A 1 92 ? 11.614 15.659 -23.248 1.00 51.78 92 PRO A CA 1
ATOM 721 C C . PRO A 1 92 ? 12.586 14.756 -22.478 1.00 51.78 92 PRO A C 1
ATOM 723 O O . PRO A 1 92 ? 12.672 13.550 -22.701 1.00 51.78 92 PRO A O 1
ATOM 726 N N . MET A 1 93 ? 13.369 15.382 -21.596 1.00 53.53 93 MET A N 1
ATOM 727 C CA . MET A 1 93 ? 14.370 14.724 -20.751 1.00 53.53 93 MET A CA 1
ATOM 728 C C . MET A 1 93 ? 13.739 13.874 -19.655 1.00 53.53 93 MET A C 1
ATOM 730 O O . MET A 1 93 ? 14.401 13.028 -19.063 1.00 53.53 93 MET A O 1
ATOM 734 N N . LYS A 1 94 ? 12.461 14.112 -19.375 1.00 45.88 94 LYS A N 1
ATOM 735 C CA . LYS A 1 94 ? 11.674 13.268 -18.499 1.00 45.88 94 LYS A CA 1
ATOM 736 C C . LYS A 1 94 ? 11.142 12.156 -19.369 1.00 45.88 94 LYS A C 1
ATOM 738 O O . LYS A 1 94 ? 10.360 12.414 -20.283 1.00 45.88 94 LYS A O 1
ATOM 743 N N . GLY A 1 95 ? 11.610 10.937 -19.116 1.00 40.91 95 GLY A N 1
ATOM 744 C CA . GLY A 1 95 ? 10.897 9.786 -19.627 1.00 40.91 95 GLY A CA 1
ATOM 745 C C . GLY A 1 95 ? 9.423 9.967 -19.311 1.00 40.91 95 GLY A C 1
ATOM 746 O O . GLY A 1 95 ? 9.080 10.307 -18.178 1.00 40.91 95 GLY A O 1
ATOM 747 N N . ASP A 1 96 ? 8.573 9.789 -20.322 1.00 37.00 96 ASP A N 1
ATOM 748 C CA . ASP A 1 96 ? 7.170 9.532 -20.062 1.00 37.00 96 ASP A CA 1
ATOM 749 C C . ASP A 1 96 ? 7.155 8.496 -18.944 1.00 37.00 96 ASP A C 1
ATOM 751 O O . ASP A 1 96 ? 7.742 7.412 -19.095 1.00 37.00 96 ASP A O 1
ATOM 755 N N . HIS A 1 97 ? 6.502 8.820 -17.824 1.00 36.72 97 HIS A N 1
ATOM 756 C CA . HIS A 1 97 ? 5.855 7.768 -17.075 1.00 36.72 97 HIS A CA 1
ATOM 757 C C . HIS A 1 97 ? 5.042 7.037 -18.135 1.00 36.72 97 HIS A C 1
ATOM 759 O O . HIS A 1 97 ? 3.981 7.489 -18.569 1.00 36.72 97 HIS A O 1
ATOM 765 N N . LYS A 1 98 ? 5.563 5.901 -18.605 1.00 33.31 98 LYS A N 1
ATOM 766 C CA . LYS A 1 98 ? 4.683 4.837 -19.016 1.00 33.31 98 LYS A CA 1
ATOM 767 C C . LYS A 1 98 ? 3.935 4.549 -17.736 1.00 33.31 98 LYS A C 1
ATOM 769 O O . LYS A 1 98 ? 4.386 3.759 -16.926 1.00 33.31 98 LYS A O 1
ATOM 774 N N . ILE A 1 99 ? 2.817 5.250 -17.573 1.00 36.34 99 ILE A N 1
ATOM 775 C CA . ILE A 1 99 ? 1.650 4.741 -16.899 1.00 36.34 99 ILE A CA 1
ATOM 776 C C . ILE A 1 99 ? 1.439 3.430 -17.642 1.00 36.34 99 ILE A C 1
ATOM 778 O O . ILE A 1 99 ? 0.867 3.393 -18.740 1.00 36.34 99 ILE A O 1
ATOM 782 N N . SER A 1 100 ? 2.071 2.360 -17.153 1.00 32.66 100 SER A N 1
ATOM 783 C CA . SER A 1 100 ? 1.644 1.034 -17.513 1.00 32.66 100 SER A CA 1
ATOM 784 C C . SER A 1 100 ? 0.164 1.083 -17.180 1.00 32.66 100 SER A C 1
ATOM 786 O O . SER A 1 100 ? -0.226 1.404 -16.062 1.00 32.66 100 SER A O 1
ATOM 788 N N . LYS A 1 101 ? -0.677 0.980 -18.213 1.00 33.06 101 LYS A N 1
ATOM 789 C CA . LYS A 1 101 ? -2.121 0.942 -18.033 1.00 33.06 101 LYS A CA 1
ATOM 790 C C . LYS A 1 101 ? -2.422 -0.362 -17.293 1.00 33.06 101 LYS A C 1
ATOM 792 O O . LYS A 1 101 ? -2.862 -1.329 -17.908 1.00 33.06 101 LYS A O 1
ATOM 797 N N . THR A 1 102 ? -2.194 -0.409 -15.981 1.00 39.25 102 THR A N 1
ATOM 798 C CA . THR A 1 102 ? -3.216 -0.933 -15.088 1.00 39.25 102 THR A CA 1
ATOM 799 C C . THR A 1 102 ? -4.454 -0.160 -15.487 1.00 39.25 102 THR A C 1
ATOM 801 O O . THR A 1 102 ? -4.496 1.057 -15.349 1.00 39.25 102 THR A O 1
ATOM 804 N N . VAL A 1 103 ? -5.369 -0.830 -16.192 1.00 41.81 103 VAL A N 1
ATOM 805 C CA . VAL A 1 103 ? -6.654 -0.232 -16.543 1.00 41.81 103 VAL A CA 1
ATOM 806 C C . VAL A 1 103 ? -7.251 0.175 -15.204 1.00 41.81 103 VAL A C 1
ATOM 808 O O . VAL A 1 103 ? -7.532 -0.731 -14.414 1.00 41.81 103 VAL A O 1
ATOM 811 N N . PRO A 1 104 ? -7.336 1.482 -14.903 1.00 53.44 104 PRO A N 1
ATOM 812 C CA . PRO A 1 104 ? -7.861 1.897 -13.625 1.00 53.44 104 PRO A CA 1
ATOM 813 C C . PRO A 1 104 ? -9.283 1.359 -13.550 1.00 53.44 104 PRO A C 1
ATOM 815 O O . PRO A 1 104 ? -10.037 1.420 -14.533 1.00 53.44 104 PRO A O 1
ATOM 818 N N . ARG A 1 105 ? -9.646 0.786 -12.409 1.00 62.41 105 ARG A N 1
ATOM 819 C CA . ARG A 1 105 ? -11.035 0.457 -12.114 1.00 62.41 105 ARG A CA 1
ATOM 820 C C . ARG A 1 105 ? -11.732 1.776 -11.793 1.00 62.41 105 ARG A C 1
ATOM 822 O O . ARG A 1 105 ? -12.071 2.083 -10.657 1.00 62.41 105 ARG A O 1
ATOM 829 N N . GLU A 1 106 ? -11.919 2.590 -12.824 1.00 58.53 106 GLU A N 1
ATOM 830 C CA . GLU A 1 106 ? -12.759 3.768 -12.733 1.00 58.53 106 GLU A CA 1
ATOM 831 C C . GLU A 1 106 ? -14.214 3.317 -12.746 1.00 58.53 106 GLU A C 1
ATOM 833 O O . GLU A 1 106 ? -14.752 2.893 -13.772 1.00 58.53 106 GLU A O 1
ATOM 838 N N . THR A 1 107 ? -14.874 3.427 -11.601 1.00 66.75 107 THR A N 1
ATOM 839 C CA . THR A 1 107 ? -16.333 3.407 -11.561 1.00 66.75 107 THR A CA 1
ATOM 840 C C . THR A 1 107 ? -16.873 4.787 -11.958 1.00 66.75 107 THR A C 1
ATOM 842 O O . THR A 1 107 ? -16.132 5.747 -12.215 1.00 66.75 107 THR A O 1
ATOM 845 N N . PHE A 1 108 ? -18.199 4.906 -12.031 1.00 71.69 108 PHE A N 1
ATOM 846 C CA . PHE A 1 108 ? -18.863 6.182 -12.305 1.00 71.69 108 PHE A CA 1
ATOM 847 C C . PHE A 1 108 ? -18.447 7.291 -11.318 1.00 71.69 108 PHE A C 1
ATOM 849 O O . PHE A 1 108 ? -18.340 8.453 -11.708 1.00 71.69 108 PHE A O 1
ATOM 856 N N . ASP A 1 109 ? -18.182 6.932 -10.065 1.00 81.38 109 ASP A N 1
ATOM 857 C CA . ASP A 1 109 ? -17.953 7.847 -8.951 1.00 81.38 109 ASP A CA 1
ATOM 858 C C . ASP A 1 109 ? -16.508 7.898 -8.434 1.00 81.38 109 ASP A C 1
ATOM 860 O O . ASP A 1 109 ? -16.164 8.858 -7.746 1.00 81.38 109 ASP A O 1
ATOM 864 N N . LEU A 1 110 ? -15.649 6.945 -8.805 1.00 86.62 110 LEU A N 1
ATOM 865 C CA . LEU A 1 110 ? -14.265 6.848 -8.330 1.00 86.62 110 LEU A CA 1
ATOM 866 C C . LEU A 1 110 ? -13.253 7.228 -9.421 1.00 86.62 110 LEU A C 1
ATOM 868 O O . LEU A 1 110 ? -13.472 6.970 -10.610 1.00 86.62 110 LEU A O 1
ATOM 872 N N . LYS A 1 111 ? -12.141 7.848 -9.012 1.00 88.00 111 LYS A N 1
ATOM 873 C CA . LYS A 1 111 ? -10.943 8.106 -9.829 1.00 88.00 111 LYS A CA 1
ATOM 874 C C . LYS A 1 111 ? -9.757 7.348 -9.222 1.00 88.00 111 LYS A C 1
ATOM 876 O O . LYS A 1 111 ? -9.581 7.360 -8.004 1.00 88.00 111 LYS A O 1
ATOM 881 N N . GLU A 1 112 ? -8.957 6.709 -10.073 1.00 89.69 112 GLU A N 1
ATOM 882 C CA . GLU A 1 112 ? -7.704 6.052 -9.686 1.00 89.69 112 GLU A CA 1
ATOM 883 C C . GLU A 1 112 ? -6.513 6.753 -10.351 1.00 89.69 112 GLU A C 1
ATOM 885 O O . GLU A 1 112 ? -6.505 6.992 -11.559 1.00 89.69 112 GLU A O 1
ATOM 890 N N . GLU A 1 113 ? -5.492 7.056 -9.557 1.00 89.19 113 GLU A N 1
ATOM 891 C CA . GLU A 1 113 ? -4.207 7.594 -10.000 1.00 89.19 113 GLU A CA 1
ATOM 892 C C . GLU A 1 113 ? -3.127 6.546 -9.734 1.00 89.19 113 GLU A C 1
ATOM 894 O O . GLU A 1 113 ? -2.967 6.081 -8.607 1.00 89.19 113 GLU A O 1
ATOM 899 N N . ASN A 1 114 ? -2.400 6.155 -10.781 1.00 87.88 114 ASN A N 1
ATOM 900 C CA . ASN A 1 114 ? -1.364 5.131 -10.702 1.00 87.88 114 ASN A CA 1
ATOM 901 C C . ASN A 1 114 ? 0.027 5.759 -10.834 1.00 87.88 114 ASN A C 1
ATOM 903 O O . ASN A 1 114 ? 0.277 6.535 -11.757 1.00 87.88 114 ASN A O 1
ATOM 907 N N . PHE A 1 115 ? 0.934 5.349 -9.955 1.00 85.88 115 PHE A N 1
ATOM 908 C CA . PHE A 1 115 ? 2.337 5.744 -9.916 1.00 85.88 115 PHE A CA 1
ATOM 909 C C . PHE A 1 115 ? 3.199 4.491 -10.058 1.00 85.88 115 PHE A C 1
ATOM 911 O O . PHE A 1 115 ? 2.893 3.460 -9.466 1.00 85.88 115 PHE A O 1
ATOM 918 N N . GLU A 1 116 ? 4.273 4.564 -10.836 1.00 84.50 116 GLU A N 1
ATOM 919 C CA . GLU A 1 116 ? 5.238 3.471 -10.978 1.00 84.50 116 GLU A CA 1
ATOM 920 C C . GLU A 1 116 ? 6.615 3.990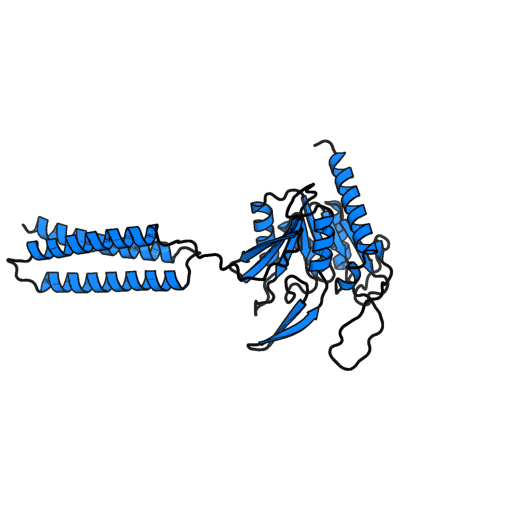 -10.562 1.00 84.50 116 GLU A C 1
ATOM 922 O O . GLU A 1 116 ? 7.097 4.987 -11.107 1.00 84.50 116 GLU A O 1
ATOM 927 N N . THR A 1 117 ? 7.219 3.349 -9.559 1.00 82.19 117 THR A N 1
ATOM 928 C CA . THR A 1 117 ? 8.538 3.731 -9.037 1.00 82.19 117 THR A CA 1
ATOM 929 C C . THR A 1 117 ? 9.667 3.056 -9.814 1.00 82.19 117 THR A C 1
ATOM 931 O O . THR A 1 117 ? 9.454 2.111 -10.574 1.00 82.19 117 THR A O 1
ATOM 934 N N . GLU A 1 118 ? 10.900 3.514 -9.597 1.00 79.56 118 GLU A N 1
ATOM 935 C CA . GLU A 1 118 ? 12.103 2.945 -10.221 1.00 79.56 118 GLU A CA 1
ATOM 936 C C . GLU A 1 118 ? 12.318 1.462 -9.873 1.00 79.56 118 GLU A C 1
ATOM 938 O O . GLU A 1 118 ? 12.830 0.693 -10.687 1.00 79.56 118 GLU A O 1
ATOM 943 N N . GLU A 1 119 ? 11.883 1.035 -8.686 1.00 82.88 119 GLU A N 1
ATOM 944 C CA . GLU A 1 119 ? 11.909 -0.361 -8.238 1.00 82.88 119 GLU A CA 1
ATOM 945 C C . GLU A 1 119 ? 10.757 -1.207 -8.804 1.00 82.88 119 GLU A C 1
ATOM 947 O O . GLU A 1 119 ? 10.566 -2.351 -8.395 1.00 82.88 119 GLU A O 1
ATOM 952 N N . ASN A 1 120 ? 9.984 -0.673 -9.756 1.00 85.31 120 ASN A N 1
ATOM 953 C CA . ASN A 1 120 ? 8.772 -1.292 -10.299 1.00 85.31 120 ASN A CA 1
ATOM 954 C C . ASN A 1 120 ? 7.733 -1.592 -9.206 1.00 85.31 120 ASN A C 1
ATOM 956 O O . ASN A 1 120 ? 7.074 -2.635 -9.232 1.00 85.31 120 ASN A O 1
ATOM 960 N N . ILE A 1 121 ? 7.610 -0.696 -8.225 1.00 87.62 121 ILE A N 1
ATOM 961 C CA . ILE A 1 121 ? 6.483 -0.701 -7.294 1.00 87.62 121 ILE A CA 1
ATOM 962 C C . ILE A 1 121 ? 5.399 0.157 -7.933 1.00 87.62 121 ILE A C 1
ATOM 964 O O . ILE A 1 121 ? 5.610 1.333 -8.228 1.00 87.62 121 ILE A O 1
ATOM 968 N N . LYS A 1 122 ? 4.237 -0.435 -8.170 1.00 90.19 122 LYS A N 1
ATOM 969 C CA . LYS A 1 122 ? 3.042 0.279 -8.597 1.00 90.19 122 LYS A CA 1
ATOM 970 C C . LYS A 1 122 ? 2.287 0.717 -7.359 1.00 90.19 122 LYS A C 1
ATOM 972 O O . LYS A 1 122 ? 2.046 -0.094 -6.473 1.00 90.19 122 LYS A O 1
ATOM 977 N N . ILE A 1 123 ? 1.905 1.979 -7.303 1.00 90.56 123 ILE A N 1
ATOM 978 C CA . ILE A 1 123 ? 1.100 2.556 -6.233 1.00 90.56 123 ILE A CA 1
ATOM 979 C C . ILE A 1 123 ? -0.172 3.094 -6.876 1.00 90.56 123 ILE A C 1
ATOM 981 O O . ILE A 1 123 ? -0.109 3.823 -7.861 1.00 90.56 123 ILE A O 1
ATOM 985 N N . CYS A 1 124 ? -1.324 2.716 -6.339 1.00 91.00 124 CYS A N 1
ATOM 986 C CA . CYS A 1 124 ? -2.634 3.127 -6.818 1.00 91.00 124 CYS A CA 1
ATOM 987 C C . CYS A 1 124 ? -3.345 3.919 -5.724 1.00 91.00 124 CYS A C 1
ATOM 989 O O . CYS A 1 124 ? -3.692 3.371 -4.674 1.00 91.00 124 CYS A O 1
ATOM 991 N N . CYS A 1 125 ? -3.599 5.194 -5.995 1.00 92.00 125 CYS A N 1
ATOM 992 C CA . CYS A 1 125 ? -4.400 6.074 -5.157 1.00 92.00 125 CYS A CA 1
ATOM 993 C C . CYS A 1 125 ? -5.838 6.092 -5.687 1.00 92.00 125 CYS A C 1
ATOM 995 O O . CYS A 1 125 ? -6.055 6.394 -6.857 1.00 92.00 125 CYS A O 1
ATOM 997 N N . THR A 1 126 ? -6.822 5.780 -4.846 1.00 91.75 126 THR A N 1
ATOM 998 C CA . THR A 1 126 ? -8.250 5.766 -5.206 1.00 91.75 126 THR A CA 1
ATOM 999 C C . THR A 1 126 ? -8.999 6.792 -4.364 1.00 91.75 126 THR A C 1
ATOM 1001 O O . THR A 1 126 ? -8.790 6.868 -3.154 1.00 91.75 126 THR A O 1
ATOM 1004 N N . GLN A 1 127 ? -9.859 7.586 -4.997 1.00 91.56 127 GLN A N 1
ATOM 1005 C CA . GLN A 1 127 ? -10.586 8.691 -4.362 1.00 91.56 127 GLN A CA 1
ATOM 1006 C C . GLN A 1 127 ? -11.886 9.001 -5.133 1.00 91.56 127 GLN A C 1
ATOM 1008 O O . GLN A 1 127 ? -12.065 8.564 -6.273 1.00 91.56 127 GLN A O 1
ATOM 1013 N N . MET A 1 128 ? -12.803 9.767 -4.538 1.00 89.81 128 MET A N 1
ATOM 1014 C CA . MET A 1 128 ? -14.050 10.180 -5.199 1.00 89.81 128 MET A CA 1
ATOM 1015 C C . MET A 1 128 ? -13.768 11.176 -6.333 1.00 89.81 128 MET A C 1
ATOM 1017 O O . MET A 1 128 ? -13.008 12.124 -6.163 1.00 89.81 128 MET A O 1
ATOM 1021 N N . LYS A 1 129 ? -14.425 11.034 -7.492 1.00 86.69 129 LYS A N 1
ATOM 1022 C CA . LYS A 1 129 ? -14.332 11.997 -8.615 1.00 86.69 129 LYS A CA 1
ATOM 1023 C C . LYS A 1 129 ? -14.780 13.402 -8.219 1.00 86.69 129 LYS A C 1
ATOM 1025 O O . LYS A 1 129 ? -14.253 14.386 -8.731 1.00 86.69 129 LYS A O 1
ATOM 1030 N N . LYS A 1 130 ? -15.770 13.483 -7.332 1.00 81.38 130 LYS A N 1
ATOM 1031 C CA . LYS A 1 130 ? -16.251 14.722 -6.725 1.00 81.38 130 LYS A CA 1
ATOM 1032 C C . LYS A 1 130 ? -16.059 14.600 -5.222 1.00 81.38 130 LYS A C 1
ATOM 1034 O O . LYS A 1 130 ? -16.810 13.880 -4.573 1.00 81.38 130 LYS A O 1
ATOM 1039 N N . GLU A 1 131 ? -15.047 15.273 -4.698 1.00 69.50 131 GLU A N 1
ATOM 1040 C CA . GLU A 1 131 ? -14.806 15.329 -3.259 1.00 69.50 131 GLU A CA 1
ATOM 1041 C C . GLU A 1 131 ? -15.893 16.177 -2.592 1.00 69.50 131 GLU A C 1
ATOM 1043 O O . GLU A 1 131 ? -16.055 17.359 -2.897 1.00 69.50 131 GLU A O 1
ATOM 1048 N N . SER A 1 132 ? -16.677 15.553 -1.714 1.00 65.19 132 SER A N 1
ATOM 1049 C CA . SER A 1 132 ? -17.679 16.229 -0.881 1.00 65.19 132 SER A CA 1
ATOM 1050 C C . SER A 1 132 ? -17.188 16.468 0.547 1.00 65.19 132 SER A C 1
ATOM 1052 O O . SER A 1 132 ? -17.631 17.414 1.192 1.00 65.19 132 SER A O 1
ATOM 1054 N N . SER A 1 133 ? -16.288 15.614 1.039 1.00 72.25 133 SER A N 1
ATOM 1055 C CA . SER A 1 133 ? -15.715 15.660 2.387 1.00 72.25 133 SER A CA 1
ATOM 1056 C C . SER A 1 133 ? -14.508 14.725 2.448 1.00 72.25 133 SER A C 1
ATOM 1058 O O . SER A 1 133 ? -14.669 13.527 2.212 1.00 72.25 133 SER A O 1
ATOM 1060 N N . PHE A 1 134 ? -13.327 15.262 2.749 1.00 86.88 134 PHE A N 1
ATOM 1061 C CA . PHE A 1 134 ? -12.090 14.494 2.886 1.00 86.88 134 PHE A CA 1
ATOM 1062 C C . PHE A 1 134 ? -11.778 14.272 4.371 1.00 86.88 134 PHE A C 1
ATOM 1064 O O . PHE A 1 134 ? -11.609 15.244 5.107 1.00 86.88 134 PHE A O 1
ATOM 1071 N N . LYS A 1 135 ? -11.725 13.005 4.799 1.00 89.50 135 LYS A N 1
ATOM 1072 C CA . LYS A 1 135 ? -11.454 12.613 6.196 1.00 89.50 135 LYS A CA 1
ATOM 1073 C C . LYS A 1 135 ? -9.987 12.253 6.447 1.00 89.50 135 LYS A C 1
ATOM 1075 O O . LYS A 1 135 ? -9.470 12.450 7.545 1.00 89.50 135 LYS A O 1
ATOM 1080 N N . GLY A 1 136 ? -9.305 11.742 5.426 1.00 92.62 136 GLY A N 1
ATOM 1081 C CA . GLY A 1 136 ? -7.925 11.277 5.510 1.00 92.62 136 GLY A CA 1
ATOM 1082 C C . GLY A 1 136 ? -7.607 10.236 4.445 1.00 92.62 136 GLY A C 1
ATOM 1083 O O . GLY A 1 136 ? -8.446 9.909 3.600 1.00 92.62 136 GLY A O 1
ATOM 1084 N N . THR A 1 137 ? -6.401 9.687 4.515 1.00 96.44 137 THR A N 1
ATOM 1085 C CA . THR A 1 137 ? -5.894 8.691 3.572 1.00 96.44 137 THR A CA 1
ATOM 1086 C C . THR A 1 137 ? -5.617 7.370 4.276 1.00 96.44 137 THR A C 1
ATOM 1088 O O . THR A 1 137 ? -4.854 7.330 5.236 1.00 96.44 137 THR A O 1
ATOM 1091 N N . ILE A 1 138 ? -6.207 6.280 3.779 1.00 97.25 138 ILE A N 1
ATOM 1092 C CA . ILE A 1 138 ? -5.980 4.920 4.275 1.00 97.25 138 ILE A CA 1
ATOM 1093 C C . ILE A 1 138 ? -4.967 4.202 3.381 1.00 97.25 138 ILE A C 1
ATOM 1095 O O . ILE A 1 138 ? -5.210 3.983 2.194 1.00 97.25 138 ILE A O 1
ATOM 1099 N N . VAL A 1 139 ? -3.842 3.783 3.950 1.00 96.88 139 VAL A N 1
ATOM 1100 C CA . VAL A 1 139 ? -2.840 2.952 3.276 1.00 96.88 139 VAL A CA 1
ATOM 1101 C C . VAL A 1 139 ? -3.098 1.485 3.600 1.00 96.88 139 VAL A C 1
ATOM 1103 O O . VAL A 1 139 ? -3.045 1.082 4.760 1.00 96.88 139 VAL A O 1
ATOM 1106 N N . PHE A 1 140 ? -3.337 0.668 2.577 1.00 93.56 140 PHE A N 1
ATOM 1107 C CA . PHE A 1 140 ? -3.548 -0.768 2.741 1.00 93.56 140 PHE A CA 1
ATOM 1108 C C . PHE A 1 140 ? -2.239 -1.551 2.671 1.00 93.56 140 PHE A C 1
ATOM 1110 O O . PHE A 1 140 ? -1.578 -1.588 1.632 1.00 93.56 140 PHE A O 1
ATOM 1117 N N . MET A 1 141 ? -1.913 -2.241 3.761 1.00 90.81 141 MET A N 1
ATOM 1118 C CA . MET A 1 141 ? -0.751 -3.113 3.893 1.00 90.81 141 MET A CA 1
ATOM 1119 C C . MET A 1 141 ? -1.180 -4.580 3.738 1.00 90.81 141 MET A C 1
ATOM 1121 O O . MET A 1 141 ? -2.112 -5.043 4.400 1.00 90.81 141 MET A O 1
ATOM 1125 N N . GLN A 1 142 ? -0.542 -5.306 2.814 1.00 79.81 142 GLN A N 1
ATOM 1126 C CA . GLN A 1 142 ? -0.983 -6.638 2.383 1.00 79.81 142 GLN A CA 1
ATOM 1127 C C . GLN A 1 142 ? -0.332 -7.780 3.186 1.00 79.81 142 GLN A C 1
ATOM 1129 O O . GLN A 1 142 ? 0.878 -7.721 3.398 1.00 79.81 142 GLN A O 1
ATOM 1134 N N . PRO A 1 143 ? -1.071 -8.847 3.570 1.00 74.44 143 PRO A N 1
ATOM 1135 C CA . PRO A 1 143 ? -0.530 -9.963 4.347 1.00 74.44 143 PRO A CA 1
ATOM 1136 C C . PRO A 1 143 ? 0.643 -10.678 3.664 1.00 74.44 143 PRO A C 1
ATOM 1138 O O . PRO A 1 143 ? 1.654 -10.953 4.304 1.00 74.44 143 PRO A O 1
ATOM 1141 N N . ASP A 1 144 ? 0.533 -10.960 2.360 1.00 73.44 144 ASP A N 1
ATOM 1142 C CA . ASP A 1 144 ? 1.611 -11.545 1.541 1.00 73.44 144 ASP A CA 1
ATOM 1143 C C . ASP A 1 144 ? 2.271 -10.458 0.685 1.00 73.44 144 ASP A C 1
ATOM 1145 O O . ASP A 1 144 ? 2.251 -10.505 -0.550 1.00 73.44 144 ASP A O 1
ATOM 1149 N N . TYR A 1 145 ? 2.820 -9.440 1.358 1.00 73.25 145 TYR A N 1
ATOM 1150 C CA . TYR A 1 145 ? 3.364 -8.250 0.701 1.00 73.25 145 TYR A CA 1
ATOM 1151 C C . TYR A 1 145 ? 4.391 -8.589 -0.381 1.00 73.25 145 TYR A C 1
ATOM 1153 O O . TYR A 1 145 ? 4.444 -7.919 -1.398 1.00 73.25 145 TYR A O 1
ATOM 1161 N N . TYR A 1 146 ? 5.149 -9.681 -0.242 1.00 68.12 146 TYR A N 1
ATOM 1162 C CA . TYR A 1 146 ? 6.148 -10.092 -1.230 1.00 68.12 146 TYR A CA 1
ATOM 1163 C C . TYR A 1 146 ? 5.587 -10.426 -2.616 1.00 68.12 146 TYR A C 1
ATOM 1165 O O . TYR A 1 146 ? 6.323 -10.352 -3.604 1.00 68.12 146 TYR A O 1
ATOM 1173 N N . LYS A 1 147 ? 4.334 -10.882 -2.695 1.00 75.88 147 LYS A N 1
ATOM 1174 C CA . LYS A 1 147 ? 3.798 -11.571 -3.881 1.00 75.88 147 LYS A CA 1
ATOM 1175 C C . LYS A 1 147 ? 2.401 -11.131 -4.288 1.00 75.88 147 LYS A C 1
ATOM 1177 O O . LYS A 1 147 ? 1.952 -11.522 -5.372 1.00 75.88 147 LYS A O 1
ATOM 1182 N N . ALA A 1 148 ? 1.716 -10.384 -3.437 1.00 76.75 148 ALA A N 1
ATOM 1183 C CA . ALA A 1 148 ? 0.383 -9.893 -3.707 1.00 76.75 148 ALA A CA 1
ATOM 1184 C C . ALA A 1 148 ? 0.409 -8.667 -4.645 1.00 76.75 148 ALA A C 1
ATOM 1186 O O . ALA A 1 148 ? 1.334 -7.854 -4.621 1.00 76.75 148 ALA A O 1
ATOM 1187 N N . ASP A 1 149 ? -0.567 -8.604 -5.554 1.00 82.00 149 ASP A N 1
ATOM 1188 C CA . ASP A 1 149 ? -0.809 -7.438 -6.410 1.00 82.00 149 ASP A CA 1
ATOM 1189 C C . ASP A 1 149 ? -1.785 -6.442 -5.765 1.00 82.00 149 ASP A C 1
ATOM 1191 O O . ASP A 1 149 ? -2.258 -6.658 -4.652 1.00 82.00 149 ASP A O 1
ATOM 1195 N N . LEU A 1 150 ? -2.138 -5.364 -6.478 1.00 83.12 150 LEU A N 1
ATOM 1196 C CA . LEU A 1 150 ? -2.966 -4.256 -5.966 1.00 83.12 150 LEU A CA 1
ATOM 1197 C C . LEU A 1 150 ? -4.290 -4.707 -5.335 1.00 83.12 150 LEU A C 1
ATOM 1199 O O . LEU A 1 150 ? -4.842 -4.005 -4.489 1.00 83.12 150 LEU A O 1
ATOM 1203 N N . ASN A 1 151 ? -4.817 -5.849 -5.774 1.00 76.69 151 ASN A N 1
ATOM 1204 C CA . ASN A 1 151 ? -6.115 -6.360 -5.359 1.00 76.69 151 ASN A CA 1
ATOM 1205 C C . ASN A 1 151 ? -5.983 -7.599 -4.471 1.00 76.69 151 ASN A C 1
ATOM 1207 O O . ASN A 1 151 ? -6.967 -8.298 -4.290 1.00 76.69 151 ASN A O 1
ATOM 1211 N N . GLY A 1 152 ? -4.787 -7.898 -3.954 1.00 73.56 152 GLY A N 1
ATOM 1212 C CA . GLY A 1 152 ? -4.547 -9.058 -3.100 1.00 73.56 152 GLY A CA 1
ATOM 1213 C C . GLY A 1 152 ? -4.429 -10.382 -3.858 1.00 73.56 152 GLY A C 1
ATOM 1214 O O . GLY A 1 152 ? -4.492 -11.441 -3.240 1.00 73.56 152 GLY A O 1
ATOM 1215 N N . LYS A 1 153 ? -4.245 -10.401 -5.186 1.00 76.94 153 LYS A N 1
ATOM 1216 C CA . LYS A 1 153 ? -3.940 -11.667 -5.879 1.00 76.94 153 LYS A CA 1
ATOM 1217 C C . LYS A 1 153 ? -2.488 -12.031 -5.644 1.00 76.94 153 LYS A C 1
ATOM 1219 O O . LYS A 1 153 ? -1.597 -11.248 -5.950 1.00 76.94 153 LYS A O 1
ATOM 1224 N N . VAL A 1 154 ? -2.250 -13.249 -5.180 1.00 76.06 154 VAL A N 1
ATOM 1225 C CA . VAL A 1 154 ? -0.906 -13.753 -4.901 1.00 76.06 154 VAL A CA 1
ATOM 1226 C C . VAL A 1 154 ? -0.340 -14.456 -6.121 1.00 76.06 154 VAL A C 1
ATOM 1228 O O . VAL A 1 154 ? -0.963 -15.351 -6.709 1.00 76.06 154 VAL A O 1
ATOM 1231 N N . TRP A 1 155 ? 0.890 -14.090 -6.460 1.00 77.50 155 TRP A N 1
ATOM 1232 C CA . TRP A 1 155 ? 1.592 -14.590 -7.628 1.00 77.50 155 TRP A CA 1
ATOM 1233 C C . TRP A 1 155 ? 2.924 -15.242 -7.265 1.00 77.50 155 TRP A C 1
ATOM 1235 O O . TRP A 1 155 ? 3.615 -14.849 -6.333 1.00 77.50 155 TRP A O 1
ATOM 1245 N N . PHE A 1 156 ? 3.325 -16.248 -8.035 1.00 79.38 156 PHE A N 1
ATOM 1246 C CA . PHE A 1 156 ? 4.614 -16.911 -7.871 1.00 79.38 156 PHE A CA 1
ATOM 1247 C C . PHE A 1 156 ? 5.387 -16.943 -9.176 1.00 79.38 156 PHE A C 1
ATOM 1249 O O . PHE A 1 156 ? 4.890 -17.407 -10.202 1.00 79.38 156 PHE A O 1
ATOM 1256 N N . HIS A 1 157 ? 6.637 -16.494 -9.130 1.00 76.62 157 HIS A N 1
ATOM 1257 C CA . HIS A 1 157 ? 7.527 -16.551 -10.280 1.00 76.62 157 HIS A CA 1
ATOM 1258 C C . HIS A 1 157 ? 8.251 -17.891 -10.321 1.00 76.62 157 HIS A C 1
ATOM 1260 O O . HIS A 1 157 ? 9.079 -18.209 -9.469 1.00 76.62 157 HIS A O 1
ATOM 1266 N N . LYS A 1 158 ? 7.965 -18.683 -11.356 1.00 77.38 158 LYS A N 1
ATOM 1267 C CA . LYS A 1 158 ? 8.685 -19.917 -11.669 1.00 77.38 158 LYS A CA 1
ATOM 1268 C C . LYS A 1 158 ? 9.409 -19.757 -13.000 1.00 77.38 158 LYS A C 1
ATOM 1270 O O . LYS A 1 158 ? 8.799 -19.779 -14.073 1.00 77.38 158 LYS A O 1
ATOM 1275 N N . LYS A 1 159 ? 10.740 -19.652 -12.949 1.00 80.56 159 LYS A N 1
ATOM 1276 C CA . LYS A 1 159 ? 11.595 -19.383 -14.120 1.00 80.56 159 LYS A CA 1
ATOM 1277 C C . LYS A 1 159 ? 11.178 -18.075 -14.819 1.00 80.56 159 LYS A C 1
ATOM 1279 O O . LYS A 1 159 ? 11.404 -17.001 -14.284 1.00 80.56 159 LYS A O 1
ATOM 1284 N N . ASN A 1 160 ? 10.564 -18.167 -16.000 1.00 75.56 160 ASN A N 1
ATOM 1285 C CA . ASN A 1 160 ? 10.099 -17.027 -16.800 1.00 75.56 160 ASN A CA 1
ATOM 1286 C C . ASN A 1 160 ? 8.568 -16.889 -16.812 1.00 75.56 160 ASN A C 1
ATOM 1288 O O . ASN A 1 160 ? 8.032 -16.200 -17.676 1.00 75.56 160 ASN A O 1
ATOM 1292 N N . LYS A 1 161 ? 7.854 -17.581 -15.915 1.00 78.25 161 LYS A N 1
ATOM 1293 C CA . LYS A 1 161 ? 6.390 -17.549 -15.840 1.00 78.25 161 LYS A CA 1
ATOM 1294 C C . LYS A 1 161 ? 5.931 -17.075 -14.463 1.00 78.25 161 LYS A C 1
ATOM 1296 O O . LYS A 1 161 ? 6.431 -17.566 -13.455 1.00 78.25 161 LYS A O 1
ATOM 1301 N N . LYS A 1 162 ? 4.956 -16.166 -14.456 1.00 79.94 162 LYS A N 1
ATOM 1302 C CA . LYS A 1 162 ? 4.192 -15.743 -13.279 1.00 79.94 162 LYS A CA 1
ATOM 1303 C C . LYS A 1 162 ? 2.958 -16.647 -13.179 1.00 79.94 162 LYS A C 1
ATOM 1305 O O . LYS A 1 162 ? 2.168 -16.714 -14.119 1.00 79.94 162 LYS A O 1
ATOM 1310 N N . GLU A 1 163 ? 2.839 -17.406 -12.097 1.00 77.25 163 GLU A N 1
ATOM 1311 C CA . GLU A 1 163 ? 1.737 -18.338 -11.840 1.00 77.25 163 GLU A CA 1
ATOM 1312 C C . GLU A 1 163 ? 0.833 -17.785 -10.735 1.00 77.25 163 GLU A C 1
ATOM 1314 O O . GLU A 1 163 ? 1.315 -17.382 -9.679 1.00 77.25 163 GLU A O 1
ATOM 1319 N N . TYR A 1 164 ? -0.479 -17.781 -10.971 1.00 76.31 164 TYR A N 1
ATOM 1320 C CA . TYR A 1 164 ? -1.469 -17.408 -9.961 1.00 76.31 164 TYR A CA 1
ATOM 1321 C C . TYR A 1 164 ? -1.533 -18.475 -8.861 1.00 76.31 164 TYR A C 1
ATOM 1323 O O . TYR A 1 164 ? -1.675 -19.668 -9.162 1.00 76.31 164 TYR A O 1
ATOM 1331 N N . LEU A 1 165 ? -1.416 -18.058 -7.599 1.00 69.75 165 LEU A N 1
ATOM 1332 C CA . LEU A 1 165 ? -1.473 -18.955 -6.443 1.00 69.75 165 LEU A CA 1
ATOM 1333 C C . LEU A 1 165 ? -2.798 -18.887 -5.690 1.00 69.75 165 LEU A C 1
ATOM 1335 O O . LEU A 1 165 ? -3.243 -19.918 -5.185 1.00 69.75 165 LEU A O 1
ATOM 1339 N N . GLY A 1 166 ? -3.411 -17.709 -5.616 1.00 69.62 166 GLY A N 1
ATOM 1340 C CA . GLY A 1 166 ? -4.600 -17.487 -4.804 1.00 69.62 166 GLY A CA 1
ATOM 1341 C C . GLY A 1 166 ? -4.865 -16.006 -4.564 1.00 69.62 166 GLY A C 1
ATOM 1342 O O . GLY A 1 166 ? -4.375 -15.151 -5.303 1.00 69.62 166 GLY A O 1
ATOM 1343 N N . HIS A 1 167 ? -5.660 -15.709 -3.546 1.00 71.19 167 HIS A N 1
ATOM 1344 C CA . HIS A 1 167 ? -6.110 -14.365 -3.213 1.00 71.19 167 HIS A CA 1
ATOM 1345 C C . HIS A 1 167 ? -6.034 -14.172 -1.697 1.00 71.19 167 HIS A C 1
ATOM 1347 O O . HIS A 1 167 ? -6.550 -15.017 -0.976 1.00 71.19 167 HIS A O 1
ATOM 1353 N N . THR A 1 168 ? -5.400 -13.096 -1.236 1.00 65.81 168 THR A N 1
ATOM 1354 C CA . THR A 1 168 ? -5.234 -12.728 0.180 1.00 65.81 168 THR A CA 1
ATOM 1355 C C . THR A 1 168 ? -6.164 -11.602 0.606 1.00 65.81 168 THR A C 1
ATOM 1357 O O . THR A 1 168 ? -6.009 -11.049 1.686 1.00 65.81 168 THR A O 1
ATOM 1360 N N . GLY A 1 169 ? -7.141 -11.231 -0.221 1.00 66.94 169 GLY A N 1
ATOM 1361 C CA . GLY A 1 169 ? -8.223 -10.339 0.194 1.00 66.94 169 GLY A CA 1
ATOM 1362 C C . GLY A 1 169 ? -8.628 -9.321 -0.852 1.00 66.94 169 GLY A C 1
ATOM 1363 O O . GLY A 1 169 ? -7.837 -8.983 -1.720 1.00 66.94 169 GLY A O 1
ATOM 1364 N N . LYS A 1 170 ? -9.865 -8.831 -0.783 1.00 76.62 170 LYS A N 1
ATOM 1365 C CA . LYS A 1 170 ? -10.449 -7.954 -1.807 1.00 76.62 170 LYS A CA 1
ATOM 1366 C C . LYS A 1 170 ? -10.239 -6.480 -1.486 1.00 76.62 170 LYS A C 1
ATOM 1368 O O . LYS A 1 170 ? -11.150 -5.748 -1.102 1.00 76.62 170 LYS A O 1
ATOM 1373 N N . TYR A 1 171 ? -8.987 -6.057 -1.603 1.00 81.25 171 TYR A N 1
ATOM 1374 C CA . TYR A 1 171 ? -8.579 -4.686 -1.296 1.00 81.25 171 TYR A CA 1
ATOM 1375 C C . TYR A 1 171 ? -9.259 -3.632 -2.170 1.00 81.25 171 TYR A C 1
ATOM 1377 O O . TYR A 1 171 ? -9.356 -2.482 -1.764 1.00 81.25 171 TYR A O 1
ATOM 1385 N N . ASP A 1 172 ? -9.737 -4.007 -3.351 1.00 83.25 172 ASP A N 1
ATOM 1386 C CA . ASP A 1 172 ? -10.555 -3.177 -4.230 1.00 83.25 172 ASP A CA 1
ATOM 1387 C C . ASP A 1 172 ? -11.971 -2.936 -3.683 1.00 83.25 172 ASP A C 1
ATOM 1389 O O . ASP A 1 172 ? -12.465 -1.811 -3.745 1.00 83.25 172 ASP A O 1
ATOM 1393 N N . GLU A 1 173 ? -12.621 -3.961 -3.131 1.00 83.31 173 GLU A N 1
ATOM 1394 C CA . GLU A 1 173 ? -13.937 -3.828 -2.488 1.00 83.31 173 GLU A CA 1
ATOM 1395 C C . GLU A 1 173 ? -13.832 -3.017 -1.184 1.00 83.31 173 GLU A C 1
ATOM 1397 O O . GLU A 1 173 ? -14.617 -2.094 -0.960 1.00 83.31 173 GLU A O 1
ATOM 1402 N N . ILE A 1 174 ? -12.814 -3.297 -0.363 1.00 86.50 174 ILE A N 1
ATOM 1403 C CA . ILE A 1 174 ? -12.554 -2.558 0.885 1.00 86.50 174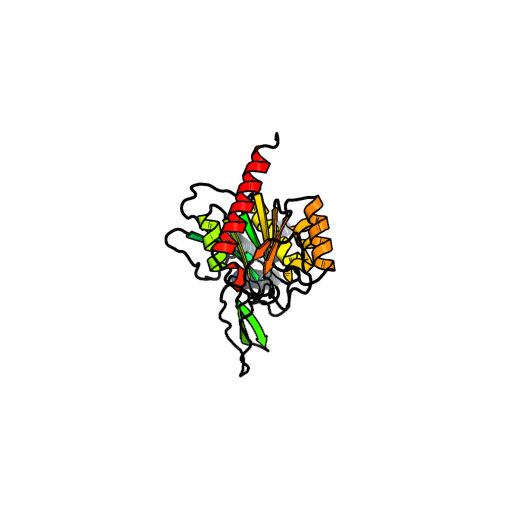 ILE A CA 1
ATOM 1404 C C . ILE A 1 174 ? -12.189 -1.095 0.582 1.00 86.50 174 ILE A C 1
ATOM 1406 O O . ILE A 1 174 ? -12.682 -0.176 1.236 1.00 86.50 174 ILE A O 1
ATOM 1410 N N . SER A 1 175 ? -11.357 -0.861 -0.438 1.00 90.88 175 SER A N 1
ATOM 1411 C CA . SER A 1 175 ? -11.007 0.485 -0.905 1.00 90.88 175 SER A CA 1
ATOM 1412 C C . SER A 1 175 ? -12.250 1.271 -1.318 1.00 90.88 175 SER A C 1
ATOM 1414 O O . SER A 1 175 ? -12.421 2.400 -0.863 1.00 90.88 175 SER A O 1
ATOM 1416 N N . ASP A 1 176 ? -13.160 0.675 -2.094 1.00 88.88 176 ASP A N 1
ATOM 1417 C CA . ASP A 1 176 ? -14.395 1.350 -2.514 1.00 88.88 176 ASP A CA 1
ATOM 1418 C C . ASP A 1 176 ? -15.275 1.751 -1.342 1.00 88.88 176 ASP A C 1
ATOM 1420 O O . ASP A 1 176 ? -15.839 2.846 -1.353 1.00 88.88 176 ASP A O 1
ATOM 1424 N N . PHE A 1 177 ? -15.397 0.871 -0.347 1.00 89.38 177 PHE A N 1
ATOM 1425 C CA . PHE A 1 177 ? -16.164 1.152 0.858 1.00 89.38 177 PHE A CA 1
ATOM 1426 C C . PHE A 1 177 ? -15.640 2.415 1.553 1.00 89.38 177 PHE A C 1
ATOM 1428 O O . PHE A 1 177 ? -16.388 3.377 1.731 1.00 89.38 177 PHE A O 1
ATOM 1435 N N . PHE A 1 178 ? -14.339 2.468 1.855 1.00 93.00 178 PHE A N 1
ATOM 1436 C CA . PHE A 1 178 ? -13.763 3.614 2.559 1.00 93.00 178 PHE A CA 1
ATOM 1437 C C . PHE A 1 178 ? -13.706 4.882 1.709 1.00 93.00 178 PHE A C 1
ATOM 1439 O O . PHE A 1 178 ? -13.883 5.982 2.235 1.00 93.00 178 PHE A O 1
ATOM 1446 N N . VAL A 1 179 ? -13.531 4.763 0.390 1.00 93.00 179 VAL A N 1
ATOM 1447 C CA . VAL A 1 179 ? -13.592 5.940 -0.483 1.00 93.00 179 VAL A CA 1
ATOM 1448 C C . VAL A 1 179 ? -14.992 6.551 -0.489 1.00 93.00 179 VAL A C 1
ATOM 1450 O O . VAL A 1 179 ? -15.136 7.772 -0.394 1.00 93.00 179 VAL A O 1
ATOM 1453 N N . ARG A 1 180 ? -16.037 5.716 -0.505 1.00 89.31 180 ARG A N 1
ATOM 1454 C CA . ARG A 1 180 ? -17.429 6.174 -0.358 1.00 89.31 180 ARG A CA 1
ATOM 1455 C C . ARG A 1 180 ? -17.720 6.739 1.038 1.00 89.31 180 ARG A C 1
ATOM 1457 O O . ARG A 1 180 ? -18.589 7.599 1.152 1.00 89.31 180 ARG A O 1
ATOM 1464 N N . ALA A 1 181 ? -16.978 6.316 2.061 1.00 90.50 181 ALA A N 1
ATOM 1465 C CA . ALA A 1 181 ? -17.039 6.864 3.418 1.00 90.50 181 ALA A CA 1
ATOM 1466 C C . ALA A 1 181 ? -16.292 8.207 3.595 1.00 90.50 181 ALA A C 1
ATOM 1468 O O . ALA A 1 181 ? -16.358 8.806 4.673 1.00 90.50 181 ALA A O 1
ATOM 1469 N N . GLY A 1 182 ? -15.610 8.709 2.553 1.00 91.19 182 GLY A N 1
ATOM 1470 C CA . GLY A 1 182 ? -14.926 10.011 2.552 1.00 91.19 182 GLY A CA 1
ATOM 1471 C C . GLY A 1 182 ? -13.404 9.956 2.719 1.00 91.19 182 GLY A C 1
ATOM 1472 O O . GLY A 1 182 ? -12.784 10.991 2.967 1.00 91.19 182 GLY A O 1
ATOM 1473 N N . TYR A 1 183 ? -12.792 8.777 2.590 1.00 93.62 183 TYR A N 1
ATOM 1474 C CA . TYR A 1 183 ? -11.337 8.623 2.616 1.00 93.62 183 TYR A CA 1
ATOM 1475 C C . TYR A 1 183 ? -10.737 8.607 1.208 1.00 93.62 183 TYR A C 1
ATOM 1477 O O . TYR A 1 183 ? -11.388 8.269 0.220 1.00 93.62 183 TYR A O 1
ATOM 1485 N N . HIS A 1 184 ? -9.455 8.922 1.100 1.00 94.31 184 HIS A N 1
ATOM 1486 C CA . HIS A 1 184 ? -8.642 8.434 -0.009 1.00 94.31 184 HIS A CA 1
ATOM 1487 C C . HIS A 1 184 ? -8.023 7.103 0.393 1.00 94.31 184 HIS A C 1
ATOM 1489 O O . HIS A 1 184 ? -7.860 6.811 1.576 1.00 94.31 184 HIS A O 1
ATOM 1495 N N . THR A 1 185 ? -7.678 6.271 -0.579 1.00 94.81 185 THR A N 1
ATOM 1496 C CA . THR A 1 185 ? -7.027 4.993 -0.289 1.00 94.81 185 THR A CA 1
ATOM 1497 C C . THR A 1 185 ? -5.801 4.790 -1.154 1.00 94.81 185 THR A C 1
ATOM 1499 O O . THR A 1 185 ? -5.795 5.150 -2.329 1.00 94.81 185 THR A O 1
ATOM 1502 N N . ILE A 1 186 ? -4.761 4.198 -0.575 1.00 94.69 186 ILE A N 1
ATOM 1503 C CA . ILE A 1 186 ? -3.515 3.854 -1.254 1.00 94.69 186 ILE A CA 1
ATOM 1504 C C . ILE A 1 186 ? -3.322 2.345 -1.182 1.00 94.69 186 ILE A C 1
ATOM 1506 O O . ILE A 1 186 ? -3.352 1.744 -0.108 1.00 94.69 186 ILE A O 1
ATOM 1510 N N . ARG A 1 187 ? -3.106 1.737 -2.346 1.00 92.38 187 ARG A N 1
ATOM 1511 C CA . ARG A 1 187 ? -2.743 0.326 -2.521 1.00 92.38 187 ARG A CA 1
ATOM 1512 C C . ARG A 1 187 ? -1.428 0.251 -3.283 1.00 92.38 187 ARG A C 1
ATOM 1514 O O . ARG A 1 187 ? -1.111 1.165 -4.040 1.00 92.38 187 ARG A O 1
ATOM 1521 N N . TYR A 1 188 ? -0.674 -0.828 -3.117 1.00 90.88 188 TYR A N 1
ATOM 1522 C CA . TYR A 1 188 ? 0.580 -1.026 -3.842 1.00 90.88 188 TYR A CA 1
ATOM 1523 C C . TYR A 1 188 ? 0.719 -2.450 -4.382 1.00 90.88 188 TYR A C 1
ATOM 1525 O O . TYR A 1 188 ? 0.020 -3.367 -3.959 1.00 90.88 188 TYR A O 1
ATOM 1533 N N . ASP A 1 189 ? 1.587 -2.604 -5.376 1.00 87.62 189 ASP A N 1
ATOM 1534 C CA . ASP A 1 189 ? 1.884 -3.850 -6.070 1.00 87.62 189 ASP A CA 1
ATOM 1535 C C . ASP A 1 189 ? 3.341 -3.856 -6.492 1.00 87.62 189 ASP A C 1
ATOM 1537 O O . ASP A 1 189 ? 3.802 -2.987 -7.228 1.00 87.62 189 ASP A O 1
ATOM 1541 N N . HIS A 1 190 ? 4.058 -4.883 -6.074 1.00 82.31 190 HIS A N 1
ATOM 1542 C CA . HIS A 1 190 ? 5.378 -5.185 -6.608 1.00 82.31 190 HIS A CA 1
ATOM 1543 C C . HIS A 1 190 ? 5.505 -6.663 -6.983 1.00 82.31 190 HIS A C 1
ATOM 1545 O O . HIS A 1 190 ? 6.610 -7.192 -7.092 1.00 82.31 190 HIS A O 1
ATOM 1551 N N . SER A 1 191 ? 4.372 -7.321 -7.238 1.00 77.62 191 SER A N 1
ATOM 1552 C CA . SER A 1 191 ? 4.265 -8.734 -7.607 1.00 77.62 191 SER A CA 1
ATOM 1553 C C . SER A 1 191 ? 4.894 -9.060 -8.963 1.00 77.62 191 SER A C 1
ATOM 1555 O O . SER A 1 191 ? 5.075 -10.233 -9.290 1.00 77.62 191 SER A O 1
ATOM 1557 N N . ASP A 1 192 ? 5.204 -8.060 -9.793 1.00 81.62 192 ASP A N 1
ATOM 1558 C CA . ASP A 1 192 ? 5.956 -8.241 -11.041 1.00 81.62 192 ASP A CA 1
ATOM 1559 C C . ASP A 1 192 ? 7.468 -8.391 -10.809 1.00 81.62 192 ASP A C 1
ATOM 1561 O O . ASP A 1 192 ? 8.168 -8.920 -11.681 1.00 81.62 192 ASP A O 1
ATOM 1565 N N . ASN A 1 193 ? 7.968 -8.007 -9.631 1.00 79.06 193 ASN A N 1
ATOM 1566 C CA . ASN A 1 193 ? 9.362 -8.216 -9.271 1.00 79.06 193 ASN A CA 1
ATOM 1567 C C . ASN A 1 193 ? 9.637 -9.699 -9.016 1.00 79.06 193 ASN A C 1
ATOM 1569 O O . ASN A 1 193 ? 8.858 -10.415 -8.387 1.00 79.06 193 ASN A O 1
ATOM 1573 N N . ARG A 1 194 ? 10.764 -10.173 -9.554 1.00 77.94 194 ARG A N 1
ATOM 1574 C CA . ARG A 1 194 ? 11.214 -11.559 -9.360 1.00 77.94 194 ARG A CA 1
ATOM 1575 C C . ARG A 1 194 ? 11.883 -11.747 -8.010 1.00 77.94 194 ARG A C 1
ATOM 1577 O O . ARG A 1 194 ? 11.685 -12.777 -7.376 1.00 77.94 194 ARG A O 1
ATOM 1584 N N . GLU A 1 195 ? 12.684 -10.761 -7.626 1.00 81.62 195 GLU A N 1
ATOM 1585 C CA . GLU A 1 195 ? 13.351 -10.728 -6.336 1.00 81.62 195 GLU A CA 1
ATOM 1586 C C . GLU A 1 195 ? 12.464 -9.989 -5.328 1.00 81.62 195 GLU A C 1
ATOM 1588 O O . GLU A 1 195 ? 11.853 -8.977 -5.695 1.00 81.62 195 GLU A O 1
ATOM 1593 N N . PRO A 1 196 ? 12.379 -10.471 -4.078 1.00 82.19 196 PRO A N 1
ATOM 1594 C CA . PRO A 1 196 ? 11.667 -9.773 -3.019 1.00 82.19 196 PRO A CA 1
ATOM 1595 C C . PRO A 1 196 ? 12.212 -8.357 -2.816 1.00 82.19 196 PRO A C 1
ATOM 1597 O O . PRO A 1 196 ? 13.421 -8.161 -2.682 1.00 82.19 196 PRO A O 1
ATOM 1600 N N . ILE A 1 197 ? 11.312 -7.378 -2.750 1.00 86.75 197 ILE A N 1
ATOM 1601 C CA . ILE A 1 197 ? 11.633 -6.024 -2.295 1.00 86.75 197 ILE A CA 1
ATOM 1602 C C . ILE A 1 197 ? 11.470 -5.989 -0.774 1.00 86.75 197 ILE A C 1
ATOM 1604 O O . ILE A 1 197 ? 10.554 -6.611 -0.231 1.00 86.75 197 ILE A O 1
ATOM 1608 N N . SER A 1 198 ? 12.371 -5.296 -0.075 1.00 90.50 198 SER A N 1
ATOM 1609 C CA . SER A 1 198 ? 12.250 -5.123 1.372 1.00 90.50 198 SER A CA 1
ATOM 1610 C C . SER A 1 198 ? 11.051 -4.240 1.715 1.00 90.50 198 SER A C 1
ATOM 1612 O O . SER A 1 198 ? 10.736 -3.283 1.003 1.00 90.50 198 SER A O 1
ATOM 1614 N N . ILE A 1 199 ? 10.411 -4.524 2.850 1.00 91.62 199 ILE A N 1
ATOM 1615 C CA . ILE A 1 199 ? 9.298 -3.709 3.344 1.00 91.62 199 ILE A CA 1
ATOM 1616 C C . ILE A 1 199 ? 9.705 -2.239 3.508 1.00 91.62 199 ILE A C 1
ATOM 1618 O O . ILE A 1 199 ? 8.971 -1.353 3.094 1.00 91.62 199 ILE A O 1
ATOM 1622 N N . GLU A 1 200 ? 10.919 -1.966 3.994 1.00 93.94 200 GLU A N 1
ATOM 1623 C CA . GLU A 1 200 ? 11.441 -0.607 4.168 1.00 93.94 200 GLU A CA 1
ATOM 1624 C C . GLU A 1 200 ? 11.437 0.194 2.855 1.00 93.94 200 GLU A C 1
ATOM 1626 O O . GLU A 1 200 ? 11.045 1.362 2.842 1.00 93.94 200 GLU A O 1
ATOM 1631 N N . THR A 1 201 ? 11.829 -0.426 1.736 1.00 92.56 201 THR A N 1
ATOM 1632 C CA . THR A 1 201 ? 11.797 0.225 0.420 1.00 92.56 201 THR A CA 1
ATOM 1633 C C . THR A 1 201 ? 10.366 0.560 0.008 1.00 92.56 201 THR A C 1
ATOM 1635 O O . THR A 1 201 ? 10.112 1.675 -0.447 1.00 92.56 201 THR A O 1
ATOM 1638 N N . VAL A 1 202 ? 9.420 -0.362 0.213 1.00 92.81 202 VAL A N 1
ATOM 1639 C CA . VAL A 1 202 ? 7.996 -0.127 -0.078 1.00 92.81 202 VAL A CA 1
ATOM 1640 C C . VAL A 1 202 ? 7.458 1.027 0.769 1.00 92.81 202 VAL A C 1
ATOM 1642 O O . VAL A 1 202 ? 6.887 1.971 0.223 1.00 92.81 202 VAL A O 1
ATOM 1645 N N . LEU A 1 203 ? 7.707 1.002 2.081 1.00 95.56 203 LEU A N 1
ATOM 1646 C CA . LEU A 1 203 ? 7.243 2.029 3.016 1.00 95.56 203 LEU A CA 1
ATOM 1647 C C . LEU A 1 203 ? 7.806 3.412 2.669 1.00 95.56 203 LEU A C 1
ATOM 1649 O O . LEU A 1 203 ? 7.060 4.387 2.656 1.00 95.56 203 LEU A O 1
ATOM 1653 N N . LYS A 1 204 ? 9.091 3.511 2.303 1.00 95.25 204 LYS A N 1
ATOM 1654 C CA . LYS A 1 204 ? 9.697 4.783 1.868 1.00 95.25 204 LYS A CA 1
ATOM 1655 C C . LYS A 1 204 ? 9.048 5.331 0.600 1.00 95.25 204 LYS A C 1
ATOM 1657 O O . LYS A 1 204 ? 8.808 6.533 0.514 1.00 95.25 204 LYS A O 1
ATOM 1662 N N . ARG A 1 205 ? 8.745 4.472 -0.380 1.00 93.38 205 ARG A N 1
ATOM 1663 C CA . ARG A 1 205 ? 8.068 4.902 -1.613 1.00 93.38 205 ARG A CA 1
ATOM 1664 C C . ARG A 1 205 ? 6.635 5.356 -1.345 1.00 93.38 205 ARG A C 1
ATOM 1666 O O . ARG A 1 205 ? 6.237 6.393 -1.864 1.00 93.38 205 ARG A O 1
ATOM 1673 N N . VAL A 1 206 ? 5.898 4.653 -0.485 1.00 94.75 206 VAL A N 1
ATOM 1674 C CA . VAL A 1 206 ? 4.565 5.092 -0.044 1.00 94.75 206 VAL A CA 1
ATOM 1675 C C . VAL A 1 206 ? 4.644 6.422 0.711 1.00 94.75 206 VAL A C 1
ATOM 1677 O O . VAL A 1 206 ? 3.843 7.313 0.439 1.00 94.75 206 VAL A O 1
ATOM 1680 N N . ARG A 1 207 ? 5.635 6.606 1.595 1.00 94.50 207 ARG A N 1
ATOM 1681 C CA . ARG A 1 207 ? 5.816 7.862 2.336 1.00 94.50 207 ARG A CA 1
ATOM 1682 C C . ARG A 1 207 ? 6.053 9.057 1.416 1.00 94.50 207 ARG A C 1
ATOM 1684 O O . ARG A 1 207 ? 5.428 10.088 1.624 1.00 94.50 207 ARG A O 1
ATOM 1691 N N . ILE A 1 208 ? 6.876 8.904 0.378 1.00 92.88 208 ILE A N 1
ATOM 1692 C CA . ILE A 1 208 ? 7.098 9.965 -0.619 1.00 92.88 208 ILE A CA 1
ATOM 1693 C C . ILE A 1 208 ? 5.774 10.387 -1.270 1.00 92.88 208 ILE A C 1
ATOM 1695 O O . ILE A 1 208 ? 5.504 11.579 -1.367 1.00 92.88 208 ILE A O 1
ATOM 1699 N N . ILE A 1 209 ? 4.918 9.431 -1.650 1.00 91.50 209 ILE A N 1
ATOM 1700 C CA . ILE A 1 209 ? 3.603 9.741 -2.234 1.00 91.50 209 ILE A CA 1
ATOM 1701 C C . ILE A 1 209 ? 2.699 10.470 -1.231 1.00 91.50 209 ILE A C 1
ATOM 1703 O O . ILE A 1 209 ? 2.011 11.416 -1.609 1.00 91.50 209 ILE A O 1
ATOM 1707 N N . LEU A 1 210 ? 2.702 10.065 0.043 1.00 91.38 210 LEU A N 1
ATOM 1708 C CA . LEU A 1 210 ? 1.957 10.763 1.098 1.00 91.38 210 LEU A CA 1
ATOM 1709 C C . LEU A 1 210 ? 2.450 12.211 1.281 1.00 91.38 210 LEU A C 1
ATOM 1711 O O . LEU A 1 210 ? 1.634 13.126 1.392 1.00 91.38 210 LEU A O 1
ATOM 1715 N N . ASP A 1 211 ? 3.770 12.424 1.261 1.00 88.81 211 ASP A N 1
ATOM 1716 C CA . ASP A 1 211 ? 4.398 13.746 1.380 1.00 88.81 211 ASP A CA 1
ATOM 1717 C C . ASP A 1 211 ? 4.068 14.652 0.186 1.00 88.81 211 ASP A C 1
ATOM 1719 O O . ASP A 1 211 ? 3.668 15.802 0.368 1.00 88.81 211 ASP A O 1
ATOM 1723 N N . GLU A 1 212 ? 4.182 14.138 -1.042 1.00 88.75 212 GLU A N 1
ATOM 1724 C CA . GLU A 1 212 ? 3.876 14.882 -2.273 1.00 88.75 212 GLU A CA 1
ATOM 1725 C C . GLU A 1 212 ? 2.407 15.315 -2.351 1.00 88.75 212 GLU A C 1
ATOM 1727 O O . GLU A 1 212 ? 2.089 16.364 -2.916 1.00 88.75 212 GLU A O 1
ATOM 1732 N N . ARG A 1 213 ? 1.513 14.518 -1.761 1.00 85.00 213 ARG A N 1
ATOM 1733 C CA . ARG A 1 213 ? 0.076 14.798 -1.681 1.00 85.00 213 ARG A CA 1
ATOM 1734 C C . ARG A 1 213 ? -0.310 15.649 -0.467 1.00 85.00 213 ARG A C 1
ATOM 1736 O O . ARG A 1 213 ? -1.467 16.046 -0.365 1.00 85.00 213 ARG A O 1
ATOM 1743 N N . ASN A 1 214 ? 0.644 15.975 0.410 1.00 83.88 214 ASN A N 1
ATOM 1744 C CA . ASN A 1 214 ? 0.425 16.733 1.644 1.00 83.88 214 ASN A CA 1
ATOM 1745 C C . ASN A 1 214 ? -0.664 16.103 2.542 1.00 83.88 214 ASN A C 1
ATOM 1747 O O . ASN A 1 214 ? -1.521 16.796 3.097 1.00 83.88 214 ASN A O 1
ATOM 1751 N N . GLU A 1 215 ? -0.640 14.773 2.649 1.00 84.19 215 GLU A N 1
ATOM 1752 C CA . GLU A 1 215 ? -1.614 13.980 3.404 1.00 84.19 215 GLU A CA 1
ATOM 1753 C C . GLU A 1 215 ? -1.309 14.075 4.907 1.00 84.19 215 GLU A C 1
ATOM 1755 O O . GLU A 1 215 ? -0.321 13.521 5.392 1.00 84.19 215 GLU A O 1
ATOM 1760 N N . ALA A 1 216 ? -2.144 14.807 5.649 1.00 77.88 216 ALA A N 1
ATOM 1761 C CA . ALA A 1 216 ? -1.944 15.039 7.083 1.00 77.88 216 ALA A CA 1
ATOM 1762 C C . ALA A 1 216 ? -2.521 13.921 7.970 1.00 77.88 216 ALA A C 1
ATOM 1764 O O . ALA A 1 216 ? -1.900 13.555 8.964 1.00 77.88 216 ALA A O 1
ATOM 1765 N N . ASN A 1 217 ? -3.682 13.372 7.597 1.00 91.56 217 ASN A N 1
ATOM 1766 C CA . ASN A 1 217 ? -4.357 12.300 8.332 1.00 91.56 217 ASN A CA 1
ATOM 1767 C C . ASN A 1 217 ? -4.111 10.979 7.602 1.00 91.56 217 ASN A C 1
ATOM 1769 O O . ASN A 1 217 ? -4.700 10.737 6.543 1.00 91.56 217 ASN A O 1
ATOM 1773 N N . VAL A 1 218 ? -3.220 10.152 8.143 1.00 96.12 218 VAL A N 1
ATOM 1774 C CA . VAL A 1 218 ? -2.773 8.902 7.523 1.00 96.12 218 VAL A CA 1
ATOM 1775 C C . VAL A 1 218 ? -3.172 7.736 8.413 1.00 96.12 218 VAL A C 1
ATOM 1777 O O . VAL A 1 218 ? -2.556 7.484 9.444 1.00 96.12 218 VAL A O 1
ATOM 1780 N N . VAL A 1 219 ? -4.163 6.975 7.968 1.00 97.69 219 VAL A N 1
ATOM 1781 C CA . VAL A 1 219 ? -4.548 5.710 8.589 1.00 97.69 219 VAL A CA 1
ATOM 1782 C C . VAL A 1 219 ? -3.780 4.593 7.894 1.00 97.69 219 VAL A C 1
ATOM 1784 O O . VAL A 1 219 ? -3.748 4.537 6.663 1.00 97.69 219 VAL A O 1
ATOM 1787 N N . VAL A 1 220 ? -3.185 3.668 8.640 1.00 97.50 220 VAL A N 1
ATOM 1788 C CA . VAL A 1 220 ? -2.565 2.476 8.042 1.00 97.50 220 VAL A CA 1
ATOM 1789 C C . VAL A 1 220 ? -3.343 1.225 8.441 1.00 97.50 220 VAL A C 1
ATOM 1791 O O . VAL A 1 220 ? -3.565 0.952 9.618 1.00 97.50 220 VAL A O 1
ATOM 1794 N N . PHE A 1 221 ? -3.771 0.469 7.431 1.00 94.50 221 PHE A N 1
ATOM 1795 C CA . PHE A 1 221 ? -4.558 -0.749 7.574 1.00 94.50 221 PHE A CA 1
ATOM 1796 C C . PHE A 1 221 ? -3.667 -1.975 7.369 1.00 94.50 221 PHE A C 1
ATOM 1798 O O . PHE A 1 221 ? -3.260 -2.276 6.244 1.00 94.50 221 PHE A O 1
ATOM 1805 N N . CYS A 1 222 ? -3.404 -2.707 8.446 1.00 91.12 222 CYS A N 1
ATOM 1806 C CA . CYS A 1 222 ? -2.576 -3.905 8.495 1.00 91.12 222 CYS A CA 1
ATOM 1807 C C . CYS A 1 222 ? -3.439 -5.148 8.722 1.00 91.12 222 CYS A C 1
ATOM 1809 O O . CYS A 1 222 ? -4.236 -5.197 9.656 1.00 91.12 222 CYS A O 1
ATOM 1811 N N . ALA A 1 223 ? -3.253 -6.181 7.900 1.00 84.44 223 ALA A N 1
ATOM 1812 C CA . ALA A 1 223 ? -3.938 -7.459 8.069 1.00 84.44 223 ALA A CA 1
ATOM 1813 C C . ALA A 1 223 ? -2.987 -8.650 7.923 1.00 84.44 223 ALA A C 1
ATOM 1815 O O . ALA A 1 223 ? -2.162 -8.700 7.006 1.00 84.44 223 ALA A O 1
ATOM 1816 N N . GLY A 1 224 ? -3.108 -9.610 8.839 1.00 80.50 224 GLY A N 1
ATOM 1817 C CA . GLY A 1 224 ? -2.320 -10.838 8.846 1.00 80.50 224 GLY A CA 1
ATOM 1818 C C . GLY A 1 224 ? -0.833 -10.591 9.113 1.00 80.50 224 GLY A C 1
ATOM 1819 O O . GLY A 1 224 ? -0.460 -9.818 9.995 1.00 80.50 224 GLY A O 1
ATOM 1820 N N . ASN A 1 225 ? 0.039 -11.252 8.351 1.00 83.19 225 ASN A N 1
ATOM 1821 C CA . ASN A 1 225 ? 1.481 -11.286 8.634 1.00 83.19 225 ASN A CA 1
ATOM 1822 C C . ASN A 1 225 ? 2.176 -9.924 8.519 1.00 83.19 225 ASN A C 1
ATOM 1824 O O . ASN A 1 225 ? 3.247 -9.738 9.083 1.00 83.19 225 ASN A O 1
ATOM 1828 N N . ILE A 1 226 ? 1.576 -8.944 7.838 1.00 88.88 226 ILE A N 1
ATOM 1829 C CA . ILE A 1 226 ? 2.170 -7.606 7.717 1.00 88.88 226 ILE A CA 1
ATOM 1830 C C . ILE A 1 226 ? 2.293 -6.891 9.071 1.00 88.88 226 ILE A C 1
ATOM 1832 O O . ILE A 1 226 ? 3.122 -5.997 9.218 1.00 88.88 226 ILE A O 1
ATOM 1836 N N . ASN A 1 227 ? 1.524 -7.335 10.075 1.00 90.56 227 ASN A N 1
ATOM 1837 C CA . ASN A 1 227 ? 1.638 -6.879 11.458 1.00 90.56 227 ASN A CA 1
ATOM 1838 C C . ASN A 1 227 ? 3.019 -7.182 12.081 1.00 90.56 227 ASN A C 1
ATOM 1840 O O . ASN A 1 227 ? 3.387 -6.539 13.060 1.00 90.56 227 ASN A O 1
ATOM 1844 N N . GLU A 1 228 ? 3.809 -8.108 11.522 1.00 92.25 228 GLU A N 1
ATOM 1845 C CA . GLU A 1 228 ? 5.202 -8.341 11.943 1.00 92.25 228 GLU A CA 1
ATOM 1846 C C . GLU A 1 228 ? 6.077 -7.087 11.800 1.00 92.25 228 GLU A C 1
ATOM 1848 O O . GLU A 1 228 ? 7.003 -6.898 12.583 1.00 92.25 228 GLU A O 1
ATOM 1853 N N . PHE A 1 229 ? 5.743 -6.198 10.860 1.00 95.00 229 PHE A N 1
ATOM 1854 C CA . PHE A 1 229 ? 6.501 -4.982 10.545 1.00 95.00 229 PHE A CA 1
ATOM 1855 C C . PHE A 1 229 ? 5.878 -3.719 11.149 1.00 95.00 229 PHE A C 1
ATOM 1857 O O . PHE A 1 229 ? 6.067 -2.618 10.630 1.00 95.00 229 PHE A O 1
ATOM 1864 N N . ILE A 1 230 ? 5.077 -3.856 12.211 1.00 95.56 230 ILE A N 1
ATOM 1865 C CA . ILE A 1 230 ? 4.300 -2.736 12.759 1.00 95.56 230 ILE A CA 1
ATOM 1866 C C . ILE A 1 230 ? 5.181 -1.570 13.224 1.00 95.56 230 ILE A C 1
ATOM 1868 O O . ILE A 1 230 ? 4.801 -0.413 13.056 1.00 95.56 230 ILE A O 1
ATOM 1872 N N . ASN A 1 231 ? 6.377 -1.860 13.745 1.00 95.94 231 ASN A N 1
ATOM 1873 C CA . ASN A 1 231 ? 7.316 -0.835 14.195 1.00 95.94 231 ASN A CA 1
ATOM 1874 C C . ASN A 1 231 ? 7.885 -0.056 13.001 1.00 95.94 231 ASN A C 1
ATOM 1876 O O . ASN A 1 231 ? 7.877 1.170 13.005 1.00 95.94 231 ASN A O 1
ATOM 1880 N N . GLU A 1 232 ? 8.322 -0.746 11.945 1.00 97.19 232 GLU A N 1
ATOM 1881 C CA . GLU A 1 232 ? 8.808 -0.118 10.714 1.00 97.19 232 GLU A CA 1
ATOM 1882 C C . GLU A 1 232 ? 7.712 0.702 10.028 1.00 97.19 232 GLU A C 1
ATOM 1884 O O . GLU A 1 232 ? 7.969 1.805 9.544 1.00 97.19 232 GLU A O 1
ATOM 1889 N N . ILE A 1 233 ? 6.482 0.182 10.014 1.00 97.44 233 ILE A N 1
ATOM 1890 C CA . ILE A 1 233 ? 5.303 0.883 9.501 1.00 97.44 233 ILE A CA 1
ATOM 1891 C C . ILE A 1 233 ? 5.074 2.177 10.284 1.00 97.44 233 ILE A C 1
ATOM 1893 O O . ILE A 1 233 ? 4.928 3.237 9.671 1.00 97.44 233 ILE A O 1
ATOM 1897 N N . TYR A 1 234 ? 5.078 2.104 11.616 1.00 97.25 234 TYR A N 1
ATOM 1898 C CA . TYR A 1 234 ? 4.890 3.261 12.484 1.00 97.25 234 TYR A CA 1
ATOM 1899 C C . TYR A 1 234 ? 5.986 4.319 12.278 1.00 97.25 234 TYR A C 1
ATOM 1901 O O . TYR A 1 234 ? 5.679 5.482 12.019 1.00 97.25 234 TYR A O 1
ATOM 1909 N N . GLU A 1 235 ? 7.257 3.916 12.295 1.00 97.12 235 GLU A N 1
ATOM 1910 C CA . GLU A 1 235 ? 8.399 4.832 12.183 1.00 97.12 235 GLU A CA 1
ATOM 1911 C C . GLU A 1 235 ? 8.506 5.504 10.803 1.00 97.12 235 GLU A C 1
ATOM 1913 O O . GLU A 1 235 ? 8.841 6.690 10.702 1.00 97.12 235 GLU A O 1
ATOM 1918 N N . ILE A 1 236 ? 8.223 4.764 9.723 1.00 97.62 236 ILE A N 1
ATOM 1919 C CA . ILE A 1 236 ? 8.417 5.254 8.350 1.00 97.62 236 ILE A CA 1
ATOM 1920 C C . ILE A 1 236 ? 7.175 5.973 7.827 1.00 97.62 236 ILE A C 1
ATOM 1922 O O . ILE A 1 236 ? 7.302 7.069 7.276 1.00 97.62 236 ILE A O 1
ATOM 1926 N N . LEU A 1 237 ? 5.984 5.379 7.966 1.00 96.75 237 LEU A N 1
ATOM 1927 C CA . LEU A 1 237 ? 4.759 5.990 7.438 1.00 96.75 237 LEU A CA 1
ATOM 1928 C C . LEU A 1 237 ? 4.217 7.082 8.354 1.00 96.75 237 LEU A C 1
ATOM 1930 O O . LEU A 1 237 ? 3.579 8.002 7.841 1.00 96.75 237 LEU A O 1
ATOM 1934 N N . LYS A 1 238 ? 4.518 7.018 9.659 1.00 95.62 238 LYS A N 1
ATOM 1935 C CA . LYS A 1 238 ? 4.032 7.950 10.688 1.00 95.62 238 LYS A CA 1
ATOM 1936 C C . LYS A 1 238 ? 2.507 8.106 10.653 1.00 95.62 238 LYS A C 1
ATOM 1938 O O . LYS A 1 238 ? 2.020 9.212 10.413 1.00 95.62 238 LYS A O 1
ATOM 1943 N N . PRO A 1 239 ? 1.759 7.000 10.815 1.00 96.88 239 PRO A N 1
ATOM 1944 C CA . PRO A 1 239 ? 0.306 7.046 10.818 1.00 96.88 239 PRO A CA 1
ATOM 1945 C C . PRO A 1 239 ? -0.232 7.888 11.978 1.00 96.88 239 PRO A C 1
ATOM 1947 O O . PRO A 1 239 ? 0.360 7.923 13.056 1.00 96.88 239 PRO A O 1
ATOM 1950 N N . THR A 1 240 ? -1.381 8.521 11.759 1.00 95.81 240 THR A N 1
ATOM 1951 C CA . THR A 1 240 ? -2.209 9.118 12.813 1.00 95.81 240 THR A CA 1
ATOM 1952 C C . THR A 1 240 ? -3.053 8.057 13.513 1.00 95.81 240 THR A C 1
ATOM 1954 O O . THR A 1 240 ? -3.243 8.136 14.722 1.00 95.81 240 THR A O 1
ATOM 1957 N N . GLU A 1 241 ? -3.486 7.022 12.788 1.00 95.88 241 GLU A N 1
ATOM 1958 C CA . GLU A 1 241 ? -4.232 5.881 13.321 1.00 95.88 241 GLU A CA 1
ATOM 1959 C C . GLU A 1 241 ? -3.764 4.567 12.682 1.00 95.88 241 GLU A C 1
ATOM 1961 O O . GLU A 1 241 ? -3.393 4.510 11.504 1.00 95.88 241 GLU A O 1
ATOM 1966 N N . LEU A 1 242 ? -3.833 3.476 13.446 1.00 95.56 242 LEU A N 1
ATOM 1967 C CA . LEU A 1 242 ? -3.545 2.127 12.956 1.00 95.56 242 LEU A CA 1
ATOM 1968 C C . LEU A 1 242 ? -4.745 1.202 13.115 1.00 95.56 242 LEU A C 1
ATOM 1970 O O . LEU A 1 242 ? -5.420 1.200 14.142 1.00 95.56 242 LEU A O 1
ATOM 1974 N N . ILE A 1 243 ? -4.960 0.361 12.109 1.00 93.19 243 ILE A N 1
ATOM 1975 C CA . ILE A 1 243 ? -5.916 -0.743 12.149 1.00 93.19 243 ILE A CA 1
ATOM 1976 C C . ILE A 1 243 ? -5.122 -2.034 11.987 1.00 93.19 243 ILE A C 1
ATOM 1978 O O . ILE A 1 243 ? -4.515 -2.256 10.943 1.00 93.19 243 ILE A O 1
ATOM 1982 N N . CYS A 1 244 ? -5.131 -2.881 13.012 1.00 90.38 244 CYS A N 1
ATOM 1983 C CA . CYS A 1 244 ? -4.405 -4.144 13.042 1.00 90.38 244 CYS A CA 1
ATOM 1984 C C . CYS A 1 244 ? -5.391 -5.311 13.119 1.00 90.38 244 CYS A C 1
ATOM 1986 O O . CYS A 1 244 ? -6.028 -5.546 14.148 1.00 90.38 244 CYS A O 1
ATOM 1988 N N . MET A 1 245 ? -5.491 -6.058 12.024 1.00 85.69 245 MET A N 1
ATOM 1989 C CA . MET A 1 245 ? -6.365 -7.219 11.894 1.00 85.69 245 MET A CA 1
ATOM 1990 C C . MET A 1 245 ? -5.551 -8.508 11.969 1.00 85.69 245 MET A C 1
ATOM 1992 O O . MET A 1 245 ? -4.632 -8.712 11.172 1.00 85.69 245 MET A O 1
ATOM 1996 N N . GLY A 1 246 ? -5.904 -9.390 12.902 1.00 80.62 246 GLY A N 1
ATOM 1997 C CA . GLY A 1 246 ? -5.360 -10.744 12.975 1.00 80.62 246 GLY A CA 1
ATOM 1998 C C . GLY A 1 246 ? -3.873 -10.819 13.321 1.00 80.62 246 GLY A C 1
ATOM 1999 O O . GLY A 1 246 ? -3.050 -11.207 12.490 1.00 80.62 246 GLY A O 1
ATOM 2000 N N . ALA A 1 247 ? -3.517 -10.487 14.564 1.00 81.06 247 ALA A N 1
ATOM 2001 C CA . ALA A 1 247 ? -2.165 -10.709 15.073 1.00 81.06 247 ALA A CA 1
ATOM 2002 C C . ALA A 1 247 ? -1.871 -12.219 15.195 1.00 81.06 247 ALA A C 1
ATOM 2004 O O . ALA A 1 247 ? -2.613 -12.966 15.833 1.00 81.06 247 ALA A O 1
ATOM 2005 N N . ALA A 1 248 ? -0.781 -12.683 14.579 1.00 77.31 248 ALA A N 1
ATOM 2006 C CA . ALA A 1 248 ? -0.492 -14.117 14.474 1.00 77.31 248 ALA A CA 1
ATOM 2007 C C . ALA A 1 248 ? 0.116 -14.726 15.753 1.00 77.31 248 ALA A C 1
ATOM 2009 O O . ALA A 1 248 ? -0.025 -15.928 16.003 1.00 77.31 248 ALA A O 1
ATOM 2010 N N . ASN A 1 249 ? 0.813 -13.917 16.558 1.00 84.31 249 ASN A N 1
ATOM 2011 C CA . ASN A 1 249 ? 1.517 -14.357 17.760 1.00 84.31 249 ASN A CA 1
ATOM 2012 C C . ASN A 1 249 ? 1.631 -13.238 18.818 1.00 84.31 249 ASN A C 1
ATOM 2014 O O . ASN A 1 249 ? 1.243 -12.093 18.582 1.00 84.31 249 ASN A O 1
ATOM 2018 N N . GLN A 1 250 ? 2.161 -13.592 19.994 1.00 86.94 250 GLN A N 1
ATOM 2019 C CA . GLN A 1 250 ? 2.196 -12.715 21.169 1.00 86.94 250 GLN A CA 1
ATOM 2020 C C . GLN A 1 250 ? 3.200 -11.569 21.005 1.00 86.94 250 GLN A C 1
ATOM 2022 O O . GLN A 1 250 ? 2.927 -10.454 21.433 1.00 86.94 250 GLN A O 1
ATOM 2027 N N . GLU A 1 251 ? 4.328 -11.822 20.344 1.00 90.12 251 GLU A N 1
ATOM 2028 C CA . GLU A 1 251 ? 5.366 -10.819 20.088 1.00 90.12 251 GLU A CA 1
ATOM 2029 C C . GLU A 1 251 ? 4.838 -9.685 19.196 1.00 90.12 251 GLU A C 1
ATOM 2031 O O . GLU A 1 251 ? 5.035 -8.506 19.493 1.00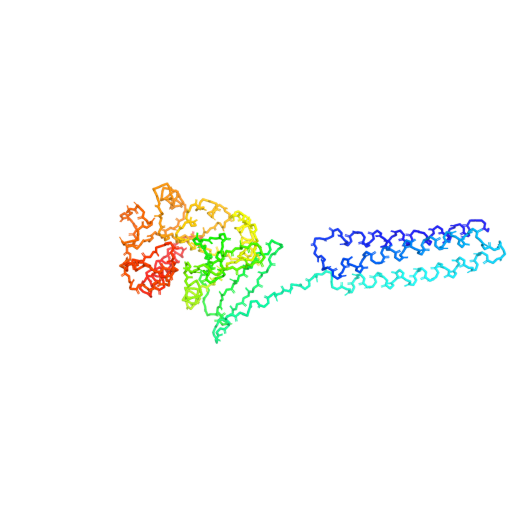 90.12 251 GLU A O 1
ATOM 2036 N N . ILE A 1 252 ? 4.091 -10.032 18.143 1.00 89.94 252 ILE A N 1
ATOM 2037 C CA . ILE A 1 252 ? 3.408 -9.057 17.283 1.00 89.94 252 ILE A CA 1
ATOM 2038 C C . ILE A 1 252 ? 2.437 -8.213 18.112 1.00 89.94 252 ILE A C 1
ATOM 2040 O O . ILE A 1 252 ? 2.432 -6.988 18.001 1.00 89.94 252 ILE A O 1
ATOM 2044 N N . LEU A 1 253 ? 1.630 -8.854 18.963 1.00 89.06 253 LEU A N 1
ATOM 2045 C CA . LEU A 1 253 ? 0.646 -8.161 19.790 1.00 89.06 253 LEU A CA 1
ATOM 2046 C C . LEU A 1 253 ? 1.305 -7.195 20.790 1.00 89.06 253 LEU A C 1
ATOM 2048 O O . LEU A 1 253 ? 0.839 -6.070 20.958 1.00 89.06 253 LEU A O 1
ATOM 2052 N N . GLU A 1 254 ? 2.415 -7.595 21.410 1.00 92.00 254 GLU A N 1
ATOM 2053 C CA . GLU A 1 254 ? 3.205 -6.731 22.294 1.00 92.00 254 GLU A CA 1
ATOM 2054 C C . GLU A 1 254 ? 3.768 -5.510 21.559 1.00 92.00 254 GLU A C 1
ATOM 2056 O O . GLU A 1 254 ? 3.749 -4.404 22.100 1.00 92.00 254 GLU A O 1
ATOM 2061 N N . ASN A 1 255 ? 4.233 -5.677 20.319 1.00 94.38 255 ASN A N 1
ATOM 2062 C CA . ASN A 1 255 ? 4.695 -4.553 19.503 1.00 94.38 255 ASN A CA 1
ATOM 2063 C C . ASN A 1 255 ? 3.544 -3.612 19.122 1.00 94.38 255 ASN A C 1
ATOM 2065 O O . ASN A 1 255 ? 3.692 -2.396 19.232 1.00 94.38 255 ASN A O 1
ATOM 2069 N N . ILE A 1 256 ? 2.372 -4.153 18.775 1.00 92.94 256 ILE A N 1
ATOM 2070 C CA . ILE A 1 256 ? 1.161 -3.352 18.541 1.00 92.94 256 ILE A CA 1
ATOM 2071 C C . ILE A 1 256 ? 0.794 -2.544 19.797 1.00 92.94 256 ILE A C 1
ATOM 2073 O O . ILE A 1 256 ? 0.470 -1.362 19.690 1.00 92.94 256 ILE A O 1
ATOM 2077 N N . PHE A 1 257 ? 0.873 -3.144 20.991 1.00 92.94 257 PHE A N 1
ATOM 2078 C CA . PHE A 1 257 ? 0.575 -2.434 22.237 1.00 92.94 257 PHE A CA 1
ATOM 2079 C C . PHE A 1 257 ? 1.552 -1.297 22.532 1.00 92.94 257 PHE A C 1
ATOM 2081 O O . PHE A 1 257 ? 1.097 -0.245 22.967 1.00 92.94 257 PHE A O 1
ATOM 2088 N N . LYS A 1 258 ? 2.846 -1.455 22.231 1.00 94.69 258 LYS A N 1
ATOM 2089 C CA . LYS A 1 258 ? 3.814 -0.350 22.347 1.00 94.69 258 LYS A CA 1
ATOM 2090 C C . LYS A 1 258 ? 3.433 0.822 21.446 1.00 94.69 258 LYS A C 1
ATOM 2092 O O . LYS A 1 258 ? 3.436 1.961 21.890 1.00 94.69 258 LYS A O 1
ATOM 2097 N N . VAL A 1 259 ? 3.039 0.554 20.200 1.00 95.12 259 VAL A N 1
ATOM 2098 C CA . VAL A 1 259 ? 2.597 1.616 19.279 1.00 95.12 259 VAL A CA 1
ATOM 2099 C C . VAL A 1 259 ? 1.293 2.273 19.756 1.00 95.12 259 VAL A C 1
ATOM 2101 O O . VAL A 1 259 ? 1.126 3.487 19.631 1.00 95.12 259 VAL A O 1
ATOM 2104 N N . LYS A 1 260 ? 0.393 1.500 20.379 1.00 92.19 260 LYS A N 1
ATOM 2105 C CA . LYS A 1 260 ? -0.859 1.998 20.974 1.00 92.19 260 LYS A CA 1
ATOM 2106 C C . LYS A 1 260 ? -0.648 3.002 22.113 1.00 92.19 260 LYS A C 1
ATOM 2108 O O . LYS A 1 260 ? -1.555 3.774 22.410 1.00 92.19 260 LYS A O 1
ATOM 2113 N N . GLU A 1 261 ? 0.530 3.033 22.734 1.00 92.88 261 GLU A N 1
ATOM 2114 C CA . GLU A 1 261 ? 0.887 4.066 23.719 1.00 92.88 261 GLU A CA 1
ATOM 2115 C C . GLU A 1 261 ? 1.106 5.449 23.080 1.00 92.88 261 GLU A C 1
ATOM 2117 O O . GLU A 1 261 ? 1.146 6.456 23.789 1.00 92.88 261 GLU A O 1
ATOM 2122 N N . HIS A 1 262 ? 1.260 5.516 21.754 1.00 94.31 262 HIS A N 1
ATOM 2123 C CA . HIS A 1 262 ? 1.582 6.744 21.026 1.00 94.31 262 HIS A CA 1
ATOM 2124 C C . HIS A 1 262 ? 0.448 7.235 20.127 1.00 94.31 262 HIS A C 1
ATOM 2126 O O . HIS A 1 262 ? 0.258 8.444 20.010 1.00 94.31 262 HIS A O 1
ATOM 2132 N N . ILE A 1 263 ? -0.303 6.319 19.511 1.00 94.31 263 ILE A N 1
ATOM 2133 C CA . ILE A 1 263 ? -1.407 6.642 18.600 1.00 94.31 263 ILE A CA 1
ATOM 2134 C C . ILE A 1 263 ? -2.614 5.720 18.822 1.00 94.31 263 ILE A C 1
ATOM 2136 O O . ILE A 1 263 ? -2.457 4.619 19.357 1.00 94.31 263 ILE A O 1
ATOM 2140 N N . PRO A 1 264 ? -3.828 6.119 18.399 1.00 93.81 264 PRO A N 1
ATOM 2141 C CA . PRO A 1 264 ? -4.980 5.229 18.379 1.00 93.81 264 PRO A CA 1
ATOM 2142 C C . PRO A 1 264 ? -4.728 3.986 17.519 1.00 93.81 264 PRO A C 1
ATOM 2144 O O . PRO A 1 264 ? -4.349 4.077 16.349 1.00 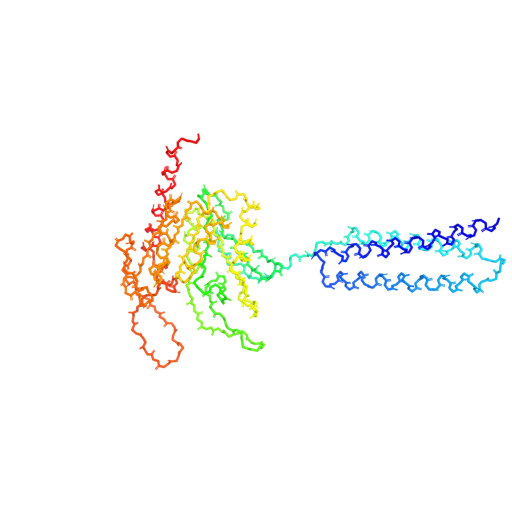93.81 264 PRO A O 1
ATOM 2147 N N . VAL A 1 265 ? -4.982 2.812 18.101 1.00 93.62 265 VAL A N 1
ATOM 2148 C CA . VAL A 1 265 ? -4.871 1.523 17.409 1.00 93.62 265 VAL A CA 1
ATOM 2149 C C . VAL A 1 265 ? -6.150 0.716 17.595 1.00 93.62 265 VAL A C 1
ATOM 2151 O O . VAL A 1 265 ? -6.501 0.346 18.723 1.00 93.62 265 VAL A O 1
ATOM 2154 N N . PHE A 1 266 ? -6.806 0.401 16.481 1.00 90.88 266 PHE A N 1
ATOM 2155 C CA . PHE A 1 266 ? -7.864 -0.597 16.408 1.00 90.88 266 PHE A CA 1
ATOM 2156 C C . PHE A 1 266 ? -7.243 -1.988 16.301 1.00 90.88 266 PHE A C 1
ATOM 2158 O O . PHE A 1 266 ? -6.368 -2.219 15.466 1.00 90.88 266 PHE A O 1
ATOM 2165 N N . ILE A 1 267 ? -7.702 -2.924 17.131 1.00 88.31 267 ILE A N 1
ATOM 2166 C CA . ILE A 1 267 ? -7.264 -4.321 17.084 1.00 88.31 267 ILE A CA 1
ATOM 2167 C C . ILE A 1 267 ? -8.504 -5.184 16.883 1.00 88.31 267 ILE A C 1
ATOM 2169 O O . ILE A 1 267 ? -9.403 -5.166 17.723 1.00 88.31 267 ILE A O 1
ATOM 2173 N N . GLY A 1 268 ? -8.543 -5.930 15.783 1.00 84.12 268 GLY A N 1
ATOM 2174 C CA . GLY A 1 268 ? -9.634 -6.848 15.467 1.00 84.12 268 GLY A CA 1
ATOM 2175 C C . GLY A 1 268 ? -9.128 -8.246 15.135 1.00 84.12 268 GLY A C 1
ATOM 2176 O O . GLY A 1 268 ? -7.998 -8.420 14.666 1.00 84.12 268 GLY A O 1
ATOM 2177 N N . ASP A 1 269 ? -9.967 -9.250 15.362 1.00 77.31 269 ASP A N 1
ATOM 2178 C CA . ASP A 1 269 ? -9.689 -10.635 14.985 1.00 77.31 269 ASP A CA 1
ATOM 2179 C C . ASP A 1 269 ? -10.955 -11.363 14.492 1.00 77.31 269 ASP A C 1
ATOM 2181 O O . ASP A 1 269 ? -12.079 -10.872 14.620 1.00 77.31 269 ASP A O 1
ATOM 2185 N N . PHE A 1 270 ? -10.759 -12.540 13.896 1.00 73.38 270 PHE A N 1
ATOM 2186 C CA . PHE A 1 270 ? -11.842 -13.434 13.493 1.00 73.38 270 PHE A CA 1
ATOM 2187 C C . PHE A 1 270 ? -11.778 -14.697 14.354 1.00 73.38 270 PHE A C 1
ATOM 2189 O O . PHE A 1 270 ? -10.777 -15.416 14.339 1.00 73.38 270 PHE A O 1
ATOM 2196 N N . GLY A 1 271 ? -12.843 -14.962 15.117 1.00 60.31 271 GLY A N 1
ATOM 2197 C CA . GLY A 1 271 ? -12.803 -15.847 16.292 1.00 60.31 271 GLY A CA 1
ATOM 2198 C C . GLY A 1 271 ? -12.387 -17.310 16.066 1.00 60.31 271 GLY A C 1
ATOM 2199 O O . GLY A 1 271 ? -11.942 -17.957 17.014 1.00 60.31 271 GLY A O 1
ATOM 2200 N N . ASP A 1 272 ? -12.483 -17.831 14.838 1.00 66.06 272 ASP A N 1
ATOM 2201 C CA . ASP A 1 272 ? -12.032 -19.191 14.497 1.00 66.06 272 ASP A CA 1
ATOM 2202 C C . ASP A 1 272 ? -10.831 -19.216 13.537 1.00 66.06 272 ASP A C 1
ATOM 2204 O O . ASP A 1 272 ? -10.586 -20.248 12.904 1.00 66.06 272 ASP A O 1
ATOM 2208 N N . ASP A 1 273 ? -10.106 -18.109 13.365 1.00 67.38 273 ASP A N 1
ATOM 2209 C CA . ASP A 1 273 ? -8.958 -18.092 12.462 1.00 67.38 273 ASP A CA 1
ATOM 2210 C C . ASP A 1 273 ? -7.838 -19.010 12.989 1.00 67.38 273 ASP A C 1
ATOM 2212 O O . ASP A 1 273 ? -7.203 -18.698 14.000 1.00 67.38 273 ASP A O 1
ATOM 2216 N N . PRO A 1 274 ? -7.527 -20.128 12.302 1.00 64.44 274 PRO A N 1
ATOM 2217 C CA . PRO A 1 274 ? -6.515 -21.072 12.766 1.00 64.44 274 PRO A CA 1
ATOM 2218 C C . PRO A 1 274 ? -5.078 -20.532 12.668 1.00 64.44 274 PRO A C 1
ATOM 2220 O O . PRO A 1 274 ? -4.151 -21.229 13.082 1.00 64.44 274 PRO A O 1
ATOM 2223 N N . TYR A 1 275 ? -4.872 -19.347 12.084 1.00 66.19 275 TYR A N 1
ATOM 2224 C CA . TYR A 1 275 ? -3.562 -18.704 11.954 1.00 66.19 275 TYR A CA 1
ATOM 2225 C C . TYR A 1 275 ? -3.315 -17.614 13.008 1.00 66.19 275 TYR A C 1
ATOM 2227 O O . TYR A 1 275 ? -2.163 -17.235 13.227 1.00 66.19 275 TYR A O 1
ATOM 2235 N N . CYS A 1 276 ? -4.360 -17.165 13.706 1.00 68.56 276 CYS A N 1
ATOM 2236 C CA . CYS A 1 276 ? -4.255 -16.255 14.842 1.00 68.56 276 CYS A CA 1
ATOM 2237 C C . CYS A 1 276 ? -4.194 -17.064 16.138 1.00 68.56 276 CYS A C 1
ATOM 2239 O O . CYS A 1 276 ? -5.205 -17.453 16.714 1.00 68.56 276 CYS A O 1
ATOM 2241 N N . ASN A 1 277 ? -2.975 -17.341 16.604 1.00 62.00 277 ASN A N 1
ATOM 2242 C CA . ASN A 1 277 ? -2.765 -18.212 17.765 1.00 62.00 277 ASN A CA 1
ATOM 2243 C C . ASN A 1 277 ? -2.928 -17.497 19.114 1.00 62.00 277 ASN A C 1
ATOM 2245 O O . ASN A 1 277 ? -2.790 -18.130 20.162 1.00 62.00 277 ASN A O 1
ATOM 2249 N N . VAL A 1 278 ? -3.191 -16.189 19.107 1.00 66.50 278 VAL A N 1
ATOM 2250 C CA . VAL A 1 278 ? -3.301 -15.373 20.317 1.00 66.50 278 VAL A CA 1
ATOM 2251 C C . VAL A 1 278 ? -4.691 -14.784 20.410 1.00 66.50 278 VAL A C 1
ATOM 2253 O O . VAL A 1 278 ? -5.104 -14.004 19.559 1.00 66.50 278 VAL A O 1
ATOM 2256 N N . LYS A 1 279 ? -5.396 -15.152 21.480 1.00 68.94 279 LYS A N 1
ATOM 2257 C CA . LYS A 1 279 ? -6.655 -14.515 21.854 1.00 68.94 279 LYS A CA 1
ATOM 2258 C C . LYS A 1 279 ? -6.338 -13.221 22.585 1.00 68.94 279 LYS A C 1
ATOM 2260 O O . LYS A 1 279 ? -5.694 -13.255 23.632 1.00 68.94 279 LYS A O 1
ATOM 2265 N N . ASN A 1 280 ? -6.788 -12.101 22.037 1.00 71.56 280 ASN A N 1
ATOM 2266 C CA . ASN A 1 280 ? -6.688 -10.806 22.689 1.00 71.56 280 ASN A CA 1
ATOM 2267 C C . ASN A 1 280 ? -8.069 -10.402 23.206 1.00 71.56 280 ASN A C 1
ATOM 2269 O O . ASN A 1 280 ? -8.958 -10.118 22.418 1.00 71.56 280 ASN A O 1
ATOM 2273 N N . GLU A 1 281 ? -8.230 -10.328 24.525 1.00 68.62 281 GLU A N 1
ATOM 2274 C CA . GLU A 1 281 ? -9.499 -9.943 25.164 1.00 68.62 281 GLU A CA 1
ATOM 2275 C C . GLU A 1 281 ? -9.913 -8.492 24.864 1.00 68.62 281 GLU A C 1
ATOM 2277 O O . GLU A 1 281 ? -11.077 -8.134 25.014 1.00 68.62 281 GLU A O 1
ATOM 2282 N N . ASN A 1 282 ? -8.963 -7.658 24.427 1.00 71.62 282 ASN A N 1
ATOM 2283 C CA . ASN A 1 282 ? -9.210 -6.279 24.008 1.00 71.62 282 ASN A CA 1
ATOM 2284 C C . ASN A 1 282 ? -9.414 -6.140 22.492 1.00 71.62 282 ASN A C 1
ATOM 2286 O O . ASN A 1 282 ? -9.531 -5.012 22.009 1.00 71.62 282 ASN A O 1
ATOM 2290 N N . ALA A 1 283 ? -9.370 -7.240 21.731 1.00 76.25 283 ALA A N 1
ATOM 2291 C CA . ALA A 1 283 ? -9.678 -7.202 20.310 1.00 76.25 283 ALA A CA 1
ATOM 2292 C C . ALA A 1 283 ? -11.192 -7.185 20.103 1.00 76.25 283 ALA A C 1
ATOM 2294 O O . ALA A 1 283 ? -11.950 -7.839 20.821 1.00 76.25 283 ALA A O 1
ATOM 2295 N N . VAL A 1 284 ? -11.634 -6.450 19.087 1.00 75.44 284 VAL A N 1
ATOM 2296 C CA . VAL A 1 284 ? -13.002 -6.589 18.601 1.00 75.44 284 VAL A CA 1
ATOM 2297 C C . VAL A 1 284 ? -13.091 -7.909 17.841 1.00 75.44 284 VAL A C 1
ATOM 2299 O O . VAL A 1 284 ? -12.471 -8.074 16.790 1.00 75.44 284 VAL A O 1
ATOM 2302 N N . HIS A 1 285 ? -13.848 -8.845 18.407 1.00 75.56 285 HIS A N 1
ATOM 2303 C CA . HIS A 1 285 ? -14.065 -10.166 17.834 1.00 75.56 285 HIS A CA 1
ATOM 2304 C C . HIS A 1 285 ? -15.170 -10.115 16.778 1.00 75.56 285 HIS A C 1
ATOM 2306 O O . HIS A 1 285 ? -16.330 -9.841 17.100 1.00 75.56 285 HIS A O 1
ATOM 2312 N N . PHE A 1 286 ? -14.828 -10.420 15.528 1.00 71.12 286 PHE A N 1
ATOM 2313 C CA . PHE A 1 286 ? -15.805 -10.567 14.453 1.00 71.12 286 PHE A CA 1
ATOM 2314 C C . PHE A 1 286 ? -16.269 -12.023 14.350 1.00 71.12 286 PHE A C 1
ATOM 2316 O O . PHE A 1 286 ? -15.461 -12.961 14.357 1.00 71.12 286 PHE A O 1
ATOM 2323 N N . GLU A 1 287 ? -17.588 -12.220 14.259 1.00 62.09 287 GLU A N 1
ATOM 2324 C CA . GLU A 1 287 ? -18.150 -13.543 13.995 1.00 62.09 287 GLU A CA 1
ATOM 2325 C C . GLU A 1 287 ? -17.709 -14.037 12.615 1.00 62.09 287 GLU A C 1
ATOM 2327 O O . GLU A 1 287 ? -17.534 -13.272 11.667 1.00 62.09 287 GLU A O 1
ATOM 2332 N N . ASN A 1 288 ? -17.501 -15.347 12.522 1.00 54.78 288 ASN A N 1
ATOM 2333 C CA . ASN A 1 288 ? -16.993 -16.018 11.339 1.00 54.78 288 ASN A CA 1
ATOM 2334 C C . ASN A 1 288 ? -18.064 -15.988 10.240 1.00 54.78 288 ASN A C 1
ATOM 2336 O O . ASN A 1 288 ? -18.907 -16.884 10.150 1.00 54.78 288 ASN A O 1
ATOM 2340 N N . THR A 1 289 ? -18.083 -14.926 9.443 1.00 49.03 289 THR A N 1
ATOM 2341 C CA . THR A 1 289 ? -19.055 -14.796 8.364 1.00 49.03 289 THR A CA 1
ATOM 2342 C C . THR A 1 289 ? -18.659 -15.716 7.206 1.00 49.03 289 THR A C 1
ATOM 2344 O O . THR A 1 289 ? -17.520 -16.160 7.072 1.00 49.03 289 THR A O 1
ATOM 2347 N N . ASP A 1 290 ? -19.638 -16.193 6.449 1.00 41.38 290 ASP A N 1
ATOM 2348 C CA . ASP A 1 290 ? -19.467 -17.347 5.566 1.00 41.38 290 ASP A CA 1
ATOM 2349 C C . ASP A 1 290 ? -18.534 -17.067 4.364 1.00 41.38 290 ASP A C 1
ATOM 2351 O O . ASP A 1 290 ? -18.985 -16.615 3.312 1.00 41.38 290 ASP A O 1
ATOM 2355 N N . PHE A 1 291 ? -17.244 -17.417 4.464 1.00 43.69 291 PHE A N 1
ATOM 2356 C CA . PHE A 1 291 ? -16.285 -17.300 3.348 1.00 43.69 291 PHE A CA 1
ATOM 2357 C C . PHE A 1 291 ? -16.152 -18.570 2.499 1.00 43.69 291 PHE A C 1
ATOM 2359 O O . PHE A 1 291 ? -16.169 -19.705 2.991 1.00 43.69 291 PHE A O 1
ATOM 2366 N N . THR A 1 292 ? -15.989 -18.371 1.186 1.00 30.22 292 THR A N 1
ATOM 2367 C CA . THR A 1 292 ? -15.876 -19.437 0.180 1.00 30.22 292 THR A CA 1
ATOM 2368 C C . THR A 1 292 ? -14.457 -19.474 -0.397 1.00 30.22 292 THR A C 1
ATOM 2370 O O . THR A 1 292 ? -14.126 -18.682 -1.269 1.00 30.22 292 THR A O 1
ATOM 2373 N N . PHE A 1 293 ? -13.629 -20.434 0.029 1.00 31.58 293 PHE A N 1
ATOM 2374 C CA . PHE A 1 293 ? -12.270 -20.614 -0.506 1.00 31.58 293 PHE A CA 1
ATOM 2375 C C . PHE A 1 293 ? -12.240 -21.253 -1.901 1.00 31.58 293 PHE A C 1
ATOM 2377 O O . PHE A 1 293 ? -12.887 -22.275 -2.152 1.00 31.58 293 PHE A O 1
ATOM 2384 N N . CYS A 1 294 ? -11.351 -20.753 -2.766 1.00 27.62 294 CYS A N 1
ATOM 2385 C CA . CYS A 1 294 ? -10.896 -21.462 -3.962 1.00 27.62 294 CYS A CA 1
ATOM 2386 C C . CYS A 1 294 ? -9.721 -22.399 -3.607 1.00 27.62 294 CYS A C 1
ATOM 2388 O O . CYS A 1 294 ? -8.650 -21.962 -3.193 1.00 27.62 294 CYS A O 1
ATOM 2390 N N . VAL A 1 295 ? -9.921 -23.715 -3.746 1.00 31.86 295 VAL A N 1
ATOM 2391 C CA . VAL A 1 295 ? -8.940 -24.748 -3.364 1.00 31.86 295 VAL A CA 1
ATOM 2392 C C . VAL A 1 295 ? -7.986 -25.067 -4.517 1.00 31.86 295 VAL A C 1
ATOM 2394 O O . VAL A 1 295 ? -8.409 -25.537 -5.576 1.00 31.86 295 VAL A O 1
ATOM 2397 N N . ARG A 1 296 ? -6.673 -24.989 -4.267 1.00 30.97 296 ARG A N 1
ATOM 2398 C CA . ARG A 1 296 ? -5.666 -25.716 -5.055 1.00 30.97 296 ARG A CA 1
ATOM 2399 C C . ARG A 1 296 ? -5.595 -27.168 -4.551 1.00 30.97 296 ARG A C 1
ATOM 2401 O O . ARG A 1 296 ? -4.951 -27.459 -3.553 1.00 30.97 296 ARG A O 1
ATOM 2408 N N . GLY A 1 297 ? -6.261 -28.088 -5.257 1.00 32.25 297 GLY A N 1
ATOM 2409 C CA . GLY A 1 297 ? -6.047 -29.540 -5.143 1.00 32.25 297 GLY A CA 1
ATOM 2410 C C . GLY A 1 297 ? -6.800 -30.294 -4.028 1.00 32.25 297 GLY A C 1
ATOM 2411 O O . GLY A 1 297 ? -6.399 -30.305 -2.875 1.00 32.25 297 GLY A O 1
ATOM 2412 N N . LYS A 1 298 ? -7.848 -31.034 -4.426 1.00 30.73 298 LYS A N 1
ATOM 2413 C CA . LYS A 1 298 ? -8.379 -32.306 -3.865 1.00 30.73 298 LYS A CA 1
ATOM 2414 C C . LYS A 1 298 ? -8.497 -32.531 -2.337 1.00 30.73 298 LYS A C 1
ATOM 2416 O O . LYS A 1 298 ? -8.677 -33.681 -1.934 1.00 30.73 298 LYS A O 1
ATOM 2421 N N . ARG A 1 299 ? -8.502 -31.518 -1.470 1.00 31.00 299 ARG A N 1
ATOM 2422 C CA . ARG A 1 299 ? -8.950 -31.686 -0.072 1.00 31.00 299 ARG A CA 1
ATOM 2423 C C . ARG A 1 299 ? -9.925 -30.578 0.319 1.00 31.00 299 ARG A C 1
ATOM 2425 O O . ARG A 1 299 ? -9.574 -29.407 0.295 1.00 31.00 299 ARG A O 1
ATOM 2432 N N . LYS A 1 300 ? -11.158 -30.971 0.666 1.00 30.92 300 LYS A N 1
ATOM 2433 C CA . LYS A 1 300 ? -12.140 -30.106 1.334 1.00 30.92 300 LYS A CA 1
ATOM 2434 C C . LYS A 1 300 ? -11.535 -29.650 2.664 1.00 30.92 300 LYS A C 1
ATOM 2436 O O . LYS A 1 300 ? -11.372 -30.476 3.559 1.00 30.92 300 LYS A O 1
ATOM 2441 N N . LEU A 1 301 ? -11.214 -28.368 2.785 1.00 33.56 301 LEU A N 1
ATOM 2442 C CA . LEU A 1 301 ? -11.023 -27.720 4.080 1.00 33.56 301 LEU A CA 1
ATOM 2443 C C . LEU A 1 301 ? -12.367 -27.118 4.515 1.00 33.56 301 LEU A C 1
ATOM 2445 O O . LEU A 1 301 ? -13.150 -26.668 3.680 1.00 33.56 301 LEU A O 1
ATOM 2449 N N . LYS A 1 302 ? -12.664 -27.230 5.811 1.00 33.00 302 LYS A N 1
ATOM 2450 C CA . LYS A 1 302 ? -13.881 -26.716 6.457 1.00 33.00 302 LYS A CA 1
ATOM 2451 C C . LYS A 1 302 ? -13.890 -25.176 6.458 1.00 33.00 302 LYS A C 1
ATOM 2453 O O . LYS A 1 302 ? -12.820 -24.577 6.427 1.00 33.00 302 LYS A O 1
ATOM 2458 N N . LYS A 1 303 ? -15.099 -24.591 6.504 1.00 36.19 303 LYS A N 1
ATOM 2459 C CA . LYS A 1 303 ? -15.392 -23.157 6.715 1.00 36.19 303 LYS A CA 1
ATOM 2460 C C . LYS A 1 303 ? -14.562 -22.612 7.882 1.00 36.19 303 LYS A C 1
ATOM 2462 O O . LYS A 1 303 ? -14.858 -22.983 9.010 1.00 36.19 303 LYS A O 1
ATOM 2467 N N . TYR A 1 304 ? -13.578 -21.763 7.602 1.00 36.53 304 TYR A N 1
ATOM 2468 C CA . TYR A 1 304 ? -12.923 -20.901 8.587 1.00 36.53 304 TYR A CA 1
ATOM 2469 C C . TYR A 1 304 ? -12.451 -19.640 7.865 1.00 36.53 304 TYR A C 1
ATOM 2471 O O . TYR A 1 304 ? -11.578 -19.744 7.001 1.00 36.53 304 TYR A O 1
ATOM 2479 N N . GLY A 1 305 ? -13.046 -18.484 8.169 1.00 41.56 305 GLY A N 1
ATOM 2480 C CA . GLY A 1 305 ? -12.502 -17.185 7.792 1.00 41.56 305 GLY A CA 1
ATOM 2481 C C . GLY A 1 305 ? -11.069 -17.072 8.300 1.00 41.56 305 GLY A C 1
ATOM 2482 O O . GLY A 1 305 ? -10.741 -17.538 9.390 1.00 41.56 305 GLY A O 1
ATOM 2483 N N . ARG A 1 306 ? -10.191 -16.543 7.457 1.00 51.53 306 ARG A N 1
ATOM 2484 C CA . ARG A 1 306 ? -8.783 -16.328 7.786 1.00 51.53 306 ARG A CA 1
ATOM 2485 C C . ARG A 1 306 ? -8.585 -14.834 7.933 1.00 51.53 306 ARG A C 1
ATOM 2487 O O . ARG A 1 306 ? -9.034 -14.103 7.072 1.00 51.53 306 ARG A O 1
ATOM 2494 N N . SER A 1 307 ? -7.874 -14.384 8.951 1.00 46.94 307 SER A N 1
ATOM 2495 C CA . SER A 1 307 ? -7.310 -13.031 9.036 1.00 46.94 307 SER A CA 1
ATOM 2496 C C . SER A 1 307 ? -6.014 -12.925 8.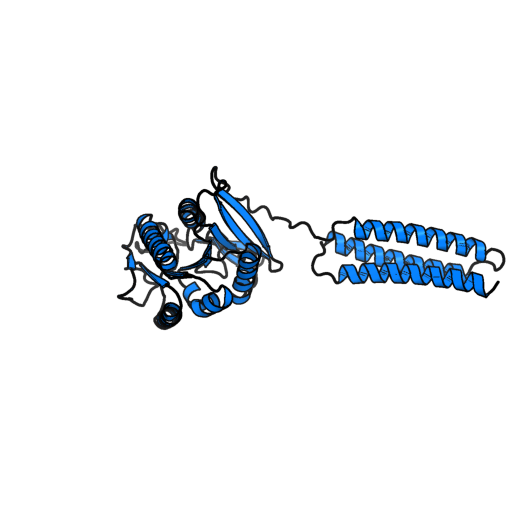224 1.00 46.94 307 SER A C 1
ATOM 2498 O O . SER A 1 307 ? -5.529 -11.829 7.966 1.00 46.94 307 SER A O 1
ATOM 2500 N N . ALA A 1 308 ? -5.457 -14.069 7.798 1.00 46.44 308 ALA A N 1
ATOM 2501 C CA . ALA A 1 308 ? -4.379 -14.146 6.814 1.00 46.44 308 ALA A CA 1
ATOM 2502 C C . ALA A 1 308 ? -4.829 -13.763 5.386 1.00 46.44 308 ALA A C 1
ATOM 2504 O O . ALA A 1 308 ? -3.972 -13.451 4.561 1.00 46.44 308 ALA A O 1
ATOM 2505 N N . ASP A 1 309 ? -6.146 -13.757 5.117 1.00 55.12 309 ASP A N 1
ATOM 2506 C CA . ASP A 1 309 ? -6.758 -13.330 3.856 1.00 55.12 309 ASP A CA 1
ATOM 2507 C C . ASP A 1 309 ? -7.905 -12.327 4.159 1.00 55.12 309 ASP A C 1
ATOM 2509 O O . ASP A 1 309 ? -8.842 -12.671 4.864 1.00 55.12 309 ASP A O 1
ATOM 2513 N N . ASN A 1 310 ? -7.942 -11.105 3.614 1.00 54.38 310 ASN A N 1
ATOM 2514 C CA . ASN A 1 310 ? -8.969 -10.096 3.963 1.00 54.38 310 ASN A CA 1
ATOM 2515 C C . ASN A 1 310 ? -10.378 -10.392 3.427 1.00 54.38 310 ASN A C 1
ATOM 2517 O O . ASN A 1 310 ? -11.214 -9.493 3.361 1.00 54.38 310 ASN A O 1
ATOM 2521 N N . GLU A 1 311 ? -10.663 -11.625 3.016 1.00 56.19 311 GLU A N 1
ATOM 2522 C CA . GLU A 1 311 ? -12.027 -12.035 2.690 1.00 56.19 311 GLU A CA 1
ATOM 2523 C C . GLU A 1 311 ? -12.925 -11.805 3.916 1.00 56.19 311 GLU A C 1
ATOM 2525 O O . GLU A 1 311 ? -13.921 -11.102 3.776 1.00 56.19 311 GLU A O 1
ATOM 2530 N N . GLY A 1 312 ? -12.458 -12.197 5.114 1.00 55.38 312 GLY A N 1
ATOM 2531 C CA . GLY A 1 312 ? -13.012 -11.858 6.440 1.00 55.38 312 GLY A CA 1
ATOM 2532 C C . GLY A 1 312 ? -13.556 -10.439 6.584 1.00 55.38 312 GLY A C 1
ATOM 2533 O O . GLY A 1 312 ? -14.671 -10.192 7.034 1.00 55.38 312 GLY A O 1
ATOM 2534 N N . ILE A 1 313 ? -12.720 -9.494 6.168 1.00 59.94 313 ILE A N 1
ATOM 2535 C CA . ILE A 1 313 ? -12.899 -8.059 6.376 1.00 59.94 313 ILE A CA 1
ATOM 2536 C C . ILE A 1 313 ? -13.915 -7.474 5.396 1.00 59.94 313 ILE A C 1
ATOM 2538 O O . ILE A 1 313 ? -14.475 -6.427 5.674 1.00 59.94 313 ILE A O 1
ATOM 2542 N N . THR A 1 314 ? -14.189 -8.132 4.265 1.00 55.69 314 THR A N 1
ATOM 2543 C CA . THR A 1 314 ? -15.169 -7.635 3.278 1.00 55.69 314 THR A CA 1
ATOM 2544 C C . THR A 1 314 ? -16.617 -7.735 3.754 1.00 55.69 314 THR A C 1
ATOM 2546 O O . THR A 1 314 ? -17.520 -7.244 3.076 1.00 55.69 314 THR A O 1
ATOM 2549 N N . ASP A 1 315 ? -16.853 -8.340 4.921 1.00 66.06 315 ASP A N 1
ATOM 2550 C CA . ASP A 1 315 ? -18.149 -8.263 5.569 1.00 66.06 315 ASP A CA 1
ATOM 2551 C C . ASP A 1 315 ? -18.492 -6.807 5.912 1.00 66.06 315 ASP A C 1
ATOM 2553 O O . ASP A 1 315 ? -17.760 -6.116 6.623 1.00 66.06 315 ASP A O 1
ATOM 2557 N N . VAL A 1 316 ? -19.643 -6.349 5.422 1.00 60.59 316 VAL A N 1
ATOM 2558 C CA . VAL A 1 316 ? -20.140 -4.987 5.650 1.00 60.59 316 VAL A CA 1
ATOM 2559 C C . VAL A 1 316 ? -20.264 -4.679 7.146 1.00 60.59 316 VAL A C 1
ATOM 2561 O O . VAL A 1 316 ? -20.060 -3.536 7.546 1.00 60.59 316 VAL A O 1
ATOM 2564 N N . SER A 1 317 ? -20.548 -5.681 7.984 1.00 69.06 317 SER A N 1
ATOM 2565 C CA . SER A 1 317 ? -20.588 -5.508 9.440 1.00 69.06 317 SER A CA 1
ATOM 2566 C C . SER A 1 317 ? -19.213 -5.176 10.024 1.00 69.06 317 SER A C 1
ATOM 2568 O O . SER A 1 317 ? -19.112 -4.261 10.836 1.00 69.06 317 SER A O 1
ATOM 2570 N N . ALA A 1 318 ? -18.146 -5.840 9.568 1.00 74.00 318 ALA A N 1
ATOM 2571 C CA . ALA A 1 318 ? -16.789 -5.566 10.030 1.00 74.00 318 ALA A CA 1
ATOM 2572 C C . ALA A 1 318 ? -16.299 -4.188 9.564 1.00 74.00 318 ALA A C 1
ATOM 2574 O O . ALA A 1 318 ? -15.764 -3.417 10.362 1.00 74.00 318 ALA A O 1
ATOM 2575 N N . LEU A 1 319 ? -16.539 -3.843 8.294 1.00 82.19 319 LEU A N 1
ATOM 2576 C CA . LEU A 1 319 ? -16.196 -2.522 7.756 1.00 82.19 319 LEU A CA 1
ATOM 2577 C C . LEU A 1 319 ? -16.959 -1.393 8.455 1.00 82.19 319 LEU A C 1
ATOM 2579 O O . LEU A 1 319 ? -16.368 -0.352 8.728 1.00 82.19 319 LEU A O 1
ATOM 2583 N N . GLY A 1 320 ? -18.233 -1.614 8.794 1.00 80.62 320 GLY A N 1
ATOM 2584 C CA . GLY A 1 320 ? -19.048 -0.648 9.531 1.00 80.62 320 GLY A CA 1
ATOM 2585 C C . GLY A 1 320 ? -18.509 -0.357 10.933 1.00 80.62 320 GLY A C 1
ATOM 2586 O O . GLY A 1 320 ? -18.407 0.805 11.311 1.00 80.62 320 GLY A O 1
ATOM 2587 N N . VAL A 1 321 ? -18.086 -1.386 11.675 1.00 84.38 321 VAL A N 1
ATOM 2588 C CA . VAL A 1 321 ? -17.456 -1.210 13.000 1.00 84.38 321 VAL A CA 1
ATOM 2589 C C . VAL A 1 321 ? -16.152 -0.414 12.896 1.00 84.38 321 VAL A C 1
ATOM 2591 O O . VAL A 1 321 ? -15.884 0.459 13.719 1.00 84.38 321 VAL A O 1
ATOM 2594 N N . ILE A 1 322 ? -15.339 -0.691 11.872 1.00 86.81 322 ILE A N 1
ATOM 2595 C CA . ILE A 1 322 ? -14.083 0.036 11.644 1.00 86.81 322 ILE A CA 1
ATOM 2596 C C . ILE A 1 322 ? -14.360 1.499 11.263 1.00 86.81 322 ILE A C 1
ATOM 2598 O O . ILE A 1 322 ? -13.689 2.399 11.766 1.00 86.81 322 ILE A O 1
ATOM 2602 N N . GLU A 1 323 ? -15.348 1.759 10.403 1.00 88.19 323 GLU A N 1
ATOM 2603 C CA . GLU A 1 323 ? -15.762 3.120 10.033 1.00 88.19 323 GLU A CA 1
ATOM 2604 C C . GLU A 1 323 ? -16.282 3.913 11.240 1.00 88.19 323 GLU A C 1
ATOM 2606 O O . GLU A 1 323 ? -15.939 5.088 11.404 1.00 88.19 323 GLU A O 1
ATOM 2611 N N . GLU A 1 324 ? -17.089 3.279 12.094 1.00 87.44 324 GLU A N 1
ATOM 2612 C CA . GLU A 1 324 ? -17.597 3.888 13.323 1.00 87.44 324 GLU A CA 1
ATOM 2613 C C . GLU A 1 324 ? -16.441 4.277 14.248 1.00 87.44 324 GLU A C 1
ATOM 2615 O O . GLU A 1 324 ? -16.343 5.440 14.645 1.00 87.44 324 GLU A O 1
ATOM 2620 N N . TRP A 1 325 ? -15.499 3.358 14.483 1.00 91.06 325 TRP A N 1
ATOM 2621 C CA . TRP A 1 325 ? -14.308 3.629 15.287 1.00 91.06 325 TRP A CA 1
ATOM 2622 C C . TRP A 1 325 ? -13.456 4.778 14.725 1.00 91.06 325 TRP A C 1
ATOM 2624 O O . TRP A 1 325 ? -13.031 5.658 15.477 1.00 91.06 325 TRP A O 1
ATOM 2634 N N . LEU A 1 326 ? -13.236 4.820 13.405 1.00 89.88 326 LEU A N 1
ATOM 2635 C CA . LEU A 1 326 ? -12.511 5.920 12.756 1.00 89.88 326 LEU A CA 1
ATOM 2636 C C . LEU A 1 326 ? -13.238 7.263 12.922 1.00 89.88 326 LEU A C 1
ATOM 2638 O O . LEU A 1 326 ? -12.607 8.291 13.170 1.00 89.88 326 LEU A O 1
ATOM 2642 N N . THR A 1 327 ? -14.569 7.255 12.831 1.00 88.31 327 THR A N 1
ATOM 2643 C CA . THR A 1 327 ? -15.399 8.451 13.033 1.00 88.31 327 THR A CA 1
ATOM 2644 C C . THR A 1 327 ? -15.319 8.955 14.479 1.00 88.31 327 THR A C 1
ATOM 2646 O O . THR A 1 327 ? -15.380 10.162 14.724 1.00 88.31 327 THR A O 1
ATOM 2649 N N . GLU A 1 328 ? -15.174 8.060 15.458 1.00 88.19 328 GLU A N 1
ATOM 2650 C CA . GLU A 1 328 ? -14.929 8.437 16.854 1.00 88.19 328 GLU A CA 1
ATOM 2651 C C . GLU A 1 328 ? -13.558 9.096 17.043 1.00 88.19 328 GLU A C 1
ATOM 2653 O O . GLU A 1 328 ? -13.471 10.100 17.754 1.00 88.19 328 GLU A O 1
ATOM 2658 N N . GLN A 1 329 ? -12.510 8.596 16.375 1.00 87.12 329 GLN A N 1
ATOM 2659 C CA . GLN A 1 329 ? -11.175 9.206 16.449 1.00 87.12 329 GLN A CA 1
ATOM 2660 C C . GLN A 1 329 ? -11.163 10.613 15.839 1.00 87.12 329 GLN A C 1
ATOM 2662 O O . GLN A 1 329 ? -10.605 11.535 16.434 1.00 87.12 329 GLN A O 1
ATOM 2667 N N . GLU A 1 330 ? -11.853 10.810 14.710 1.00 82.75 330 GLU A N 1
ATOM 2668 C CA . GLU A 1 330 ? -12.008 12.130 14.087 1.00 82.75 330 GLU A CA 1
ATOM 2669 C C . GLU A 1 330 ? -12.650 13.135 15.059 1.00 82.75 330 GLU A C 1
ATOM 2671 O O . GLU A 1 330 ? -12.149 14.248 15.240 1.00 82.75 330 GLU A O 1
ATOM 2676 N N . LYS A 1 331 ? -13.729 12.732 15.744 1.00 82.38 331 LYS A N 1
ATOM 2677 C CA . LYS A 1 331 ? -14.390 13.573 16.756 1.00 82.38 331 LYS A CA 1
ATOM 2678 C C . LYS A 1 331 ? -13.464 13.877 17.933 1.00 82.38 331 LYS A C 1
ATOM 2680 O O . LYS A 1 331 ? -13.362 15.035 18.331 1.00 82.38 331 LYS A O 1
ATOM 2685 N N . ALA A 1 332 ? -12.758 12.871 18.450 1.00 77.81 332 ALA A N 1
ATOM 2686 C CA . ALA A 1 332 ? -11.830 13.041 19.566 1.00 77.81 332 ALA A CA 1
ATOM 2687 C C . ALA A 1 332 ? -10.665 13.991 19.223 1.00 77.81 332 ALA A C 1
ATOM 2689 O O . ALA A 1 332 ? -10.264 14.803 20.057 1.00 77.81 332 ALA A O 1
ATOM 2690 N N . GLY A 1 333 ? -10.153 13.940 17.989 1.00 69.50 333 GLY A N 1
ATOM 2691 C CA . GLY A 1 333 ? -9.102 14.839 17.503 1.00 69.50 333 GLY A CA 1
ATOM 2692 C C . GLY A 1 333 ? -9.559 16.290 17.301 1.00 69.50 333 GLY A C 1
ATOM 2693 O O . GLY A 1 333 ? -8.753 17.210 17.429 1.00 69.50 333 GLY A O 1
ATOM 2694 N N . LEU A 1 334 ? -10.847 16.522 17.026 1.00 60.66 334 LEU A N 1
ATOM 2695 C CA . LEU A 1 334 ? -11.432 17.867 16.922 1.00 60.66 334 LEU A CA 1
ATOM 2696 C C . LEU A 1 334 ? -11.670 18.531 18.288 1.00 60.66 334 LEU A C 1
ATOM 2698 O O . LEU A 1 334 ? -11.723 19.759 18.364 1.00 60.66 334 LEU A O 1
ATOM 2702 N N . GLU A 1 335 ? -11.813 17.743 19.355 1.00 53.06 335 GLU A N 1
ATOM 2703 C CA . GLU A 1 335 ? -12.037 18.234 20.722 1.00 53.06 335 GLU A CA 1
ATOM 2704 C C . GLU A 1 335 ? -10.739 18.591 21.469 1.00 53.06 335 GLU A C 1
ATOM 2706 O O . GLU A 1 335 ? -10.785 19.288 22.486 1.00 53.06 335 GLU A O 1
ATOM 2711 N N . GLN A 1 336 ? -9.570 18.176 20.968 1.00 41.53 336 GLN A N 1
ATOM 2712 C CA . GLN A 1 336 ? -8.285 18.598 21.526 1.00 41.53 336 GLN A CA 1
ATOM 2713 C C . GLN A 1 336 ? -7.941 20.026 21.059 1.00 41.53 336 GLN A C 1
ATOM 2715 O O . GLN A 1 336 ? -7.964 20.300 19.855 1.00 41.53 336 GLN A O 1
ATOM 2720 N N . PRO A 1 337 ? -7.627 20.970 21.972 1.00 38.72 337 PRO A N 1
ATOM 2721 C CA . PRO A 1 337 ? -7.245 22.322 21.579 1.00 38.72 337 PRO A CA 1
ATOM 2722 C C . PRO A 1 337 ? -5.943 22.270 20.767 1.00 38.72 337 PRO A C 1
ATOM 2724 O O . PRO A 1 337 ? -4.919 21.817 21.275 1.00 38.72 337 PRO A O 1
ATOM 2727 N N . ARG A 1 338 ? -6.020 22.705 19.502 1.00 39.53 338 ARG A N 1
ATOM 2728 C CA . ARG A 1 338 ? -4.877 22.824 18.583 1.00 39.53 338 ARG A CA 1
ATOM 2729 C C . ARG A 1 338 ? -3.842 23.835 19.052 1.00 39.53 338 ARG A C 1
ATOM 2731 O O . ARG A 1 338 ? -4.255 24.904 19.561 1.00 39.53 338 ARG A O 1
#

Organism: NCBI:txid360807

Sequence (338 aa):
MITSTFMIGFSTLVMYTLAIGFCIAVLRGEWLTKGCIRFYRGLIAVNLIAIAVFIEKCFTVEKTSREEQLLIFASITFLVFIIETVLIVVAPMKGDHKISKTVPRETFDLKEENFETEENIKICCTQMKKESSFKGTIVFMQPDYYKADLNGKVWFHKKNKKEYLGHTGKYDEISDFFVRAGYHTIRYDHSDNREPISIETVLKRVRIILDERNEANVVVFCAGNINEFINEIYEILKPTELICMGAANQEILENIFKVKEHIPVFIGDFGDDPYCNVKNENAVHFENTDFTFCVRGKRKLKKYGRSADNEGITDVSALGVIEEWLTEQEKAGLEQPR

Radius of gyration: 29.81 Å; chains: 1; bounding box: 70×66×74 Å

Foldseek 3Di:
DVVVLVVLLVVLVVLLVVLLVVLVVLLPDPAADPVSNVVSVVSNVVSVVLNVVSVVCCPPDDPVCSSVVSVVSSVVSVVVSVVSVCCVVVVPSHPPPPPVPPVPPDDPFKDWDWDADPLRKIKIKIATPDQPAALFEEEEDALPQQAAAQQQFGWADDPPDIDTDFGQEGNVLLQVLVRVVRYMYMGIGPNVDNDGDDPLVVLQVVQVVCVVVVTPAYEYEAFHNSLVCVVSNCVRNVHQEYEYEQDQDDVSVVVQVVVCVPHHYAAAYEPQAPRRPDDDPPHHYDYQPFDDGDDDDDDDDDRDDHSSGCNVCSPPVNSVVVSVVSVVVSVVVVPDDD

Secondary structure (DSSP, 8-state):
-HHHHHHHHHHHHHHHHHHHHHHHHHHTSTT--HHHHHHHHHHHHHHHHHHHHHHHHHHHS-TTTHHHHHHHHHHHHHHHHHHHHHHHHHS--S-------------SSEEEEEEE-TT--EEEEEEESS-S---EEEEEEPTTTTTB-TTSEEEEEETTEEEEEEES--HHHHHHHHHHTTEEEEEEE-TT-SSPPPHHHHHHHHHHHHHHTT--SEEEEEEGGGGGGHHHHHHHH--SEEEEE---SHHHHHHHHHHHTTS-EEEEEETT-TT-----TTSEEEP--------SSS--------TTSTTGGGSHHHHHHHHHHHHHHHHHHHHS--

pLDDT: mean 76.53, std 16.82, range [27.62, 97.69]